Protein AF-A0ABD5IW39-F1 (afdb_monomer)

Organism: NCBI:txid311460

Radius of gyration: 26.58 Å; Cα contacts (8 Å, |Δi|>4): 171; chains: 1; bounding box: 59×24×77 Å

Structure (mmCIF, N/CA/C/O backbone):
data_AF-A0ABD5IW39-F1
#
_entry.id   AF-A0ABD5IW39-F1
#
loop_
_atom_site.group_PDB
_atom_site.id
_atom_site.type_symbol
_atom_site.label_atom_id
_atom_site.label_alt_id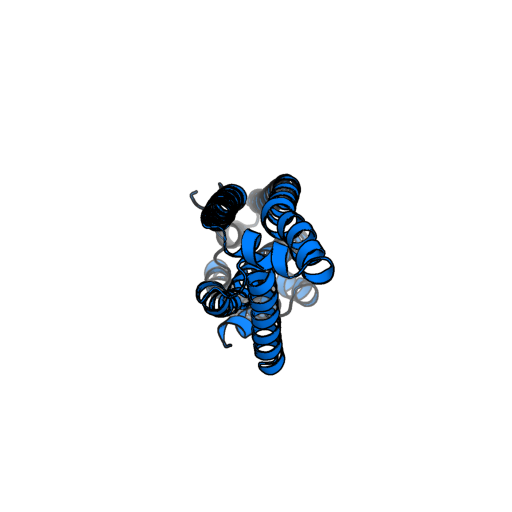
_atom_site.label_comp_id
_atom_site.label_asym_id
_atom_site.label_entity_id
_atom_site.label_seq_id
_atom_site.pdbx_PDB_ins_code
_atom_site.Cartn_x
_atom_site.Cartn_y
_atom_site.Cartn_z
_atom_site.occupancy
_atom_site.B_iso_or_equiv
_atom_site.auth_seq_id
_atom_site.auth_comp_id
_atom_site.auth_asym_id
_atom_site.auth_atom_id
_atom_site.pdbx_PDB_model_num
ATOM 1 N N . MET A 1 1 ? -10.264 -8.281 -14.761 1.00 43.56 1 MET A N 1
ATOM 2 C CA . MET A 1 1 ? -11.001 -7.010 -14.540 1.00 43.56 1 MET A CA 1
ATOM 3 C C . MET A 1 1 ? -11.738 -6.992 -13.204 1.00 43.56 1 MET A C 1
ATOM 5 O O . MET A 1 1 ? -11.796 -5.932 -12.593 1.00 43.56 1 MET A O 1
ATOM 9 N N . GLU A 1 2 ? -12.239 -8.133 -12.719 1.00 45.75 2 GLU A N 1
ATOM 10 C CA . GLU A 1 2 ? -12.846 -8.253 -11.380 1.00 45.75 2 GLU A CA 1
ATOM 11 C C . GLU A 1 2 ? -11.867 -7.910 -10.246 1.00 45.75 2 GLU A C 1
ATOM 13 O O . GLU A 1 2 ? -12.219 -7.161 -9.340 1.00 45.75 2 GLU A O 1
ATOM 18 N N . GLU A 1 3 ? -10.599 -8.323 -10.351 1.00 46.97 3 GLU A N 1
ATOM 19 C CA . GLU A 1 3 ? -9.579 -7.972 -9.350 1.00 46.97 3 GLU A CA 1
ATOM 20 C C . GLU A 1 3 ? -9.276 -6.469 -9.277 1.00 46.97 3 GLU A C 1
ATOM 22 O O . GLU A 1 3 ? -9.066 -5.951 -8.190 1.00 46.97 3 GLU A O 1
ATOM 27 N N . ALA A 1 4 ? -9.286 -5.739 -10.398 1.00 43.97 4 ALA A N 1
ATOM 28 C CA . ALA A 1 4 ? -9.003 -4.297 -10.409 1.00 43.97 4 ALA A CA 1
ATOM 29 C C . ALA A 1 4 ? -10.136 -3.477 -9.770 1.00 43.97 4 ALA A C 1
ATOM 31 O O . ALA A 1 4 ? -9.884 -2.468 -9.116 1.00 43.97 4 ALA A O 1
ATOM 32 N N . ARG A 1 5 ? -11.381 -3.951 -9.913 1.00 52.44 5 ARG A N 1
ATOM 33 C CA . ARG A 1 5 ? -12.569 -3.324 -9.322 1.00 52.44 5 ARG A CA 1
ATOM 34 C C . ARG A 1 5 ? -12.598 -3.483 -7.794 1.00 52.44 5 ARG A C 1
ATOM 36 O O . ARG A 1 5 ? -13.100 -2.598 -7.116 1.00 52.44 5 ARG A O 1
ATOM 43 N N . LYS A 1 6 ? -11.989 -4.557 -7.271 1.00 52.06 6 LYS A N 1
ATOM 44 C CA . LYS A 1 6 ? -11.813 -4.829 -5.832 1.00 52.06 6 LYS A CA 1
ATOM 45 C C . LYS A 1 6 ? -10.836 -3.866 -5.132 1.00 52.06 6 LYS A C 1
ATOM 47 O O . LYS A 1 6 ? -10.854 -3.784 -3.914 1.00 52.06 6 LYS A O 1
ATOM 52 N N . TYR A 1 7 ? -10.004 -3.143 -5.886 1.00 50.22 7 TYR A N 1
ATOM 53 C CA . TYR A 1 7 ? -9.041 -2.158 -5.365 1.00 50.22 7 TYR A CA 1
ATOM 54 C C . TYR A 1 7 ? -9.353 -0.730 -5.845 1.00 50.22 7 TYR A C 1
ATOM 56 O O . TYR A 1 7 ? -8.433 0.049 -6.068 1.00 50.22 7 TYR A O 1
ATOM 64 N N . GLU A 1 8 ? -10.631 -0.424 -6.105 1.00 53.81 8 GLU A N 1
ATOM 65 C CA . GLU A 1 8 ? -11.125 0.888 -6.572 1.00 53.81 8 GLU A CA 1
ATOM 66 C C . GLU A 1 8 ? -10.496 1.409 -7.882 1.00 53.81 8 GLU A C 1
ATOM 68 O O . GLU A 1 8 ? -10.724 2.548 -8.299 1.00 53.81 8 GLU A O 1
ATOM 73 N N . TYR A 1 9 ? -9.757 0.571 -8.612 1.00 46.28 9 TYR A N 1
ATOM 74 C CA . TYR A 1 9 ? -9.094 0.982 -9.840 1.00 46.28 9 TYR A CA 1
ATOM 75 C C . TYR A 1 9 ? -10.046 0.854 -11.029 1.00 46.28 9 TYR A C 1
ATOM 77 O O . TYR A 1 9 ? -10.115 -0.171 -11.714 1.00 46.28 9 TYR A O 1
ATOM 85 N N . ARG A 1 10 ? -10.799 1.927 -11.289 1.00 52.16 10 ARG A N 1
ATOM 86 C CA . ARG A 1 10 ? -11.651 2.062 -12.480 1.00 52.16 10 ARG A CA 1
ATOM 87 C C . ARG A 1 10 ? -10.802 2.307 -13.730 1.00 52.16 10 ARG A C 1
ATOM 89 O O . ARG A 1 10 ? -10.779 3.401 -14.282 1.00 52.16 10 ARG A O 1
ATOM 96 N N . LEU A 1 11 ? -10.099 1.279 -14.197 1.00 53.22 11 LEU A N 1
ATOM 97 C CA . LEU A 1 11 ? -9.563 1.267 -15.556 1.00 53.22 11 LEU A CA 1
ATOM 98 C C . LEU A 1 11 ? -10.658 0.824 -16.523 1.00 53.22 11 LEU A C 1
ATOM 100 O O . LEU A 1 11 ? -11.081 -0.332 -16.515 1.00 53.22 11 LEU A O 1
ATOM 104 N N . THR A 1 12 ? -11.097 1.734 -17.388 1.00 58.59 12 THR A N 1
ATOM 105 C CA . THR A 1 12 ? -11.909 1.388 -18.557 1.00 58.59 12 THR A CA 1
ATOM 106 C C . THR A 1 12 ? -11.126 0.391 -19.415 1.00 58.59 12 THR A C 1
ATOM 108 O O . THR A 1 12 ? -9.943 0.610 -19.676 1.00 58.59 12 THR A O 1
ATOM 111 N N . GLY A 1 13 ? -11.754 -0.697 -19.877 1.00 58.00 13 GLY A N 1
ATOM 112 C CA . GLY A 1 13 ? -11.065 -1.750 -20.643 1.00 58.00 13 GLY A CA 1
ATOM 113 C C . GLY A 1 13 ? -10.288 -1.215 -21.854 1.00 58.00 13 GLY A C 1
ATOM 114 O O . GLY A 1 13 ? -9.183 -1.668 -22.134 1.00 58.00 13 GLY A O 1
ATOM 115 N N . ILE A 1 14 ? -10.811 -0.169 -22.493 1.00 61.09 14 ILE A N 1
ATOM 116 C CA . ILE A 1 14 ? -10.173 0.531 -23.616 1.00 61.09 14 ILE A CA 1
ATOM 117 C C . ILE A 1 14 ? -8.868 1.226 -23.192 1.00 61.09 14 ILE A C 1
ATOM 119 O O . ILE A 1 14 ? -7.886 1.167 -23.922 1.00 61.09 14 ILE A O 1
ATOM 123 N N . ALA A 1 15 ? -8.820 1.827 -21.999 1.00 63.62 15 ALA A N 1
ATOM 124 C CA . ALA A 1 15 ? -7.613 2.467 -21.472 1.00 63.62 15 ALA A CA 1
ATOM 125 C C . ALA A 1 15 ? -6.523 1.443 -21.106 1.00 63.62 15 ALA A C 1
ATOM 127 O O . ALA A 1 15 ? -5.336 1.720 -21.238 1.00 63.62 15 ALA A O 1
ATOM 128 N N . TYR A 1 16 ? -6.914 0.242 -20.673 1.00 64.81 16 TYR A N 1
ATOM 129 C CA . TYR A 1 16 ? -5.979 -0.851 -20.397 1.00 64.81 16 TYR A CA 1
ATOM 130 C C . TYR A 1 16 ? -5.343 -1.403 -21.685 1.00 64.81 16 TYR A C 1
ATOM 132 O O . TYR A 1 16 ? -4.125 -1.592 -21.756 1.00 64.81 16 TYR A O 1
ATOM 140 N N . TRP A 1 17 ? -6.157 -1.621 -22.722 1.00 61.59 17 TRP A N 1
ATOM 141 C CA . TRP A 1 17 ? -5.691 -2.107 -24.024 1.00 61.59 17 TRP A CA 1
ATOM 142 C C . TRP A 1 17 ? -4.884 -1.058 -24.798 1.00 61.59 17 TRP A C 1
ATOM 144 O O . TRP A 1 17 ? -3.851 -1.382 -25.376 1.00 61.59 17 TRP A O 1
ATOM 154 N N . SER A 1 18 ? -5.277 0.218 -24.755 1.00 67.19 18 SER A N 1
ATOM 155 C CA . SER A 1 18 ? -4.491 1.279 -25.392 1.00 67.19 18 SER A CA 1
ATOM 156 C C . SER A 1 18 ? -3.119 1.441 -24.734 1.00 67.19 18 SER A C 1
ATOM 158 O O . SER A 1 18 ? -2.118 1.555 -25.435 1.00 67.19 18 SER A O 1
ATOM 160 N N . MET A 1 19 ? -3.040 1.369 -23.400 1.00 65.75 19 MET A N 1
ATOM 161 C CA . MET A 1 19 ? -1.768 1.450 -22.675 1.00 65.75 19 MET A CA 1
ATOM 162 C C . MET A 1 19 ? -0.850 0.257 -22.946 1.00 65.75 19 MET A C 1
ATOM 164 O O . MET A 1 19 ? 0.353 0.448 -23.113 1.00 65.75 19 MET A O 1
ATOM 168 N N . THR A 1 20 ? -1.391 -0.962 -23.006 1.00 69.62 20 THR A N 1
ATOM 169 C CA . THR A 1 20 ? -0.595 -2.162 -23.318 1.00 69.62 20 THR A CA 1
ATOM 170 C C . THR A 1 20 ? -0.020 -2.093 -24.724 1.00 69.62 20 THR A C 1
ATOM 172 O O . THR A 1 20 ? 1.190 -2.251 -24.880 1.00 69.62 20 THR A O 1
ATOM 175 N N . VAL A 1 21 ? -0.838 -1.747 -25.719 1.00 70.19 21 VAL A N 1
ATOM 176 C CA . VAL A 1 21 ? -0.392 -1.599 -27.111 1.00 70.19 21 VAL A CA 1
ATOM 177 C C . VAL A 1 21 ? 0.643 -0.477 -27.252 1.00 70.19 21 VAL A C 1
ATOM 179 O O . VAL A 1 21 ? 1.699 -0.705 -27.833 1.00 70.19 21 VAL A O 1
ATOM 182 N N . LEU A 1 22 ? 0.413 0.701 -26.658 1.00 73.81 22 LEU A N 1
ATOM 183 C CA . LEU A 1 22 ? 1.381 1.809 -26.674 1.00 73.81 22 LEU A CA 1
ATOM 184 C C . LEU A 1 22 ? 2.713 1.429 -26.015 1.00 73.81 22 LEU A C 1
ATOM 186 O O . LEU A 1 22 ? 3.775 1.719 -2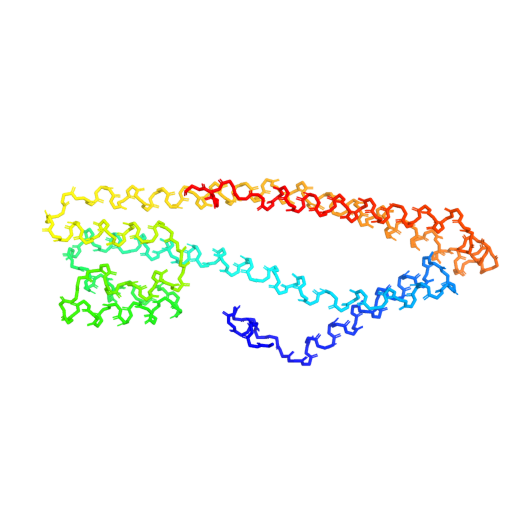6.565 1.00 73.81 22 LEU A O 1
ATOM 190 N N . SER A 1 23 ? 2.672 0.752 -24.863 1.00 67.19 23 SER A N 1
ATOM 191 C CA . SER A 1 23 ? 3.887 0.311 -24.170 1.00 67.19 23 SER A CA 1
ATOM 192 C C . SER A 1 23 ? 4.649 -0.769 -24.946 1.00 67.19 23 SER A C 1
ATOM 194 O O . SER A 1 23 ? 5.872 -0.689 -25.044 1.00 67.19 23 SER A O 1
ATOM 196 N N . GLY A 1 24 ? 3.947 -1.723 -25.569 1.00 68.12 24 GLY A N 1
ATOM 197 C CA . GLY A 1 24 ? 4.548 -2.740 -26.433 1.00 68.12 24 GLY A CA 1
ATOM 198 C C . GLY A 1 24 ? 5.193 -2.133 -27.678 1.00 68.12 24 GLY A C 1
ATOM 199 O O . GLY A 1 24 ? 6.340 -2.451 -27.991 1.00 68.12 24 GLY A O 1
ATOM 200 N N . CYS A 1 25 ? 4.510 -1.191 -28.338 1.00 72.19 25 CYS A N 1
ATOM 201 C CA . CYS A 1 25 ? 5.048 -0.457 -29.484 1.00 72.19 25 CYS A CA 1
ATOM 202 C C . CYS A 1 25 ? 6.306 0.340 -29.116 1.00 72.19 25 CYS A C 1
ATOM 204 O O . CYS A 1 25 ? 7.289 0.306 -29.851 1.00 72.19 25 CYS A O 1
ATOM 206 N N . PHE A 1 26 ? 6.314 1.010 -27.962 1.00 71.69 26 PHE A N 1
ATOM 207 C CA . PHE A 1 26 ? 7.467 1.789 -27.508 1.00 71.69 26 PHE A CA 1
ATOM 208 C C . PHE A 1 26 ? 8.678 0.903 -27.173 1.00 71.69 26 PHE A C 1
ATOM 210 O O . PHE A 1 26 ? 9.800 1.197 -27.585 1.00 71.69 26 PHE A O 1
ATOM 217 N N . ILE A 1 27 ? 8.454 -0.223 -26.486 1.00 71.12 27 ILE A N 1
ATOM 218 C CA . ILE A 1 27 ? 9.508 -1.198 -26.159 1.00 71.12 27 ILE A CA 1
ATOM 219 C C . ILE A 1 27 ? 10.075 -1.837 -27.430 1.00 71.12 27 ILE A C 1
ATOM 221 O O . ILE A 1 27 ? 11.292 -1.981 -27.558 1.00 71.12 27 ILE A O 1
ATOM 225 N N . SER A 1 28 ? 9.216 -2.188 -28.388 1.00 67.75 28 SER A N 1
ATOM 226 C CA . SER A 1 28 ? 9.643 -2.764 -29.664 1.00 67.75 28 SER A CA 1
ATOM 227 C C . SER A 1 28 ? 10.421 -1.756 -30.516 1.00 67.75 28 SER A C 1
ATOM 229 O O . SER A 1 28 ? 11.456 -2.110 -31.075 1.00 67.75 28 SER A O 1
ATOM 231 N N . PHE A 1 29 ? 10.008 -0.485 -30.530 1.00 70.94 29 PHE A N 1
ATOM 232 C CA . PHE A 1 29 ? 10.723 0.591 -31.221 1.00 70.94 29 PHE A CA 1
ATOM 233 C C . PHE A 1 29 ? 12.130 0.824 -30.647 1.00 70.94 29 PHE A C 1
ATOM 235 O O . PHE A 1 29 ? 13.107 0.886 -31.392 1.00 70.94 29 PHE A O 1
ATOM 242 N N . ILE A 1 30 ? 12.259 0.875 -29.318 1.00 69.56 30 ILE A N 1
ATOM 243 C CA . ILE A 1 30 ? 13.560 0.997 -28.642 1.00 69.56 30 ILE A CA 1
ATOM 244 C C . ILE A 1 30 ? 14.442 -0.228 -28.918 1.00 69.56 30 ILE A C 1
ATOM 246 O O . ILE A 1 30 ? 15.633 -0.091 -29.196 1.00 69.56 30 ILE A O 1
ATOM 250 N N . SER A 1 31 ? 13.856 -1.426 -28.887 1.00 66.25 31 SER A N 1
ATOM 251 C CA . SER A 1 31 ? 14.580 -2.676 -29.143 1.00 66.25 31 SER A CA 1
ATOM 252 C C . SER A 1 31 ? 15.084 -2.767 -30.584 1.00 66.25 31 SER A C 1
ATOM 254 O O . SER A 1 31 ? 16.195 -3.239 -30.805 1.00 66.25 31 SER A O 1
ATOM 256 N N . TYR A 1 32 ? 14.310 -2.268 -31.552 1.00 69.88 32 TYR A N 1
ATOM 257 C CA . TYR A 1 32 ? 14.713 -2.185 -32.957 1.00 69.88 32 TYR A CA 1
ATOM 258 C C . TYR A 1 32 ? 15.934 -1.273 -33.150 1.00 69.88 32 TYR A C 1
ATOM 260 O O . TYR A 1 32 ? 16.873 -1.637 -33.851 1.00 69.88 32 TYR A O 1
ATOM 268 N N . ILE A 1 33 ? 15.971 -0.126 -32.464 1.00 67.75 33 ILE A N 1
ATOM 269 C CA . ILE A 1 33 ? 17.114 0.799 -32.519 1.00 67.75 33 ILE A CA 1
ATOM 270 C C . ILE A 1 33 ? 18.367 0.189 -31.866 1.00 67.75 33 ILE A C 1
ATOM 272 O O . ILE A 1 33 ? 19.476 0.407 -32.355 1.00 67.75 33 ILE A O 1
ATOM 276 N N . LEU A 1 34 ? 18.207 -0.579 -30.785 1.00 66.19 34 LEU A N 1
ATOM 277 C CA . LEU A 1 34 ? 19.321 -1.155 -30.018 1.00 66.19 34 LEU A CA 1
ATOM 278 C C . LEU A 1 34 ? 19.920 -2.424 -30.640 1.00 66.19 34 LEU A C 1
ATOM 280 O O . LEU A 1 34 ? 21.134 -2.604 -30.595 1.00 66.19 34 LEU A O 1
ATOM 284 N N . LEU A 1 35 ? 19.087 -3.315 -31.182 1.00 62.94 35 LEU A N 1
ATOM 285 C CA . LEU A 1 35 ? 19.498 -4.638 -31.674 1.00 62.94 35 LEU A CA 1
ATOM 286 C C . LEU A 1 35 ? 19.533 -4.731 -33.207 1.00 62.94 35 LEU A C 1
ATOM 288 O O . LEU A 1 35 ? 19.881 -5.786 -33.741 1.00 62.94 35 LEU A O 1
ATOM 292 N N . GLY A 1 36 ? 19.167 -3.659 -33.917 1.00 65.19 36 GLY A N 1
ATOM 293 C CA . GLY A 1 36 ? 19.072 -3.644 -35.374 1.00 65.19 36 GLY A CA 1
ATOM 294 C C . GLY A 1 36 ? 17.980 -4.584 -35.898 1.00 65.19 36 GLY A C 1
ATOM 295 O O . GLY A 1 36 ? 16.969 -4.838 -35.238 1.00 65.19 36 GLY A O 1
ATOM 296 N N . ARG A 1 37 ? 18.190 -5.155 -37.092 1.00 65.06 37 ARG A N 1
ATOM 297 C CA . ARG A 1 37 ? 17.228 -6.037 -37.787 1.00 65.06 37 ARG A CA 1
ATOM 298 C C . ARG A 1 37 ? 17.235 -7.482 -37.255 1.00 65.06 37 ARG A C 1
ATOM 300 O O . ARG A 1 37 ? 17.097 -8.434 -38.019 1.00 65.06 37 ARG A O 1
ATOM 307 N N . ASN A 1 38 ? 17.412 -7.659 -35.948 1.00 64.19 38 ASN A N 1
ATOM 308 C CA . ASN A 1 38 ? 17.399 -8.974 -35.317 1.00 64.19 38 ASN A CA 1
ATOM 309 C C . ASN A 1 38 ? 15.973 -9.441 -34.985 1.00 64.19 38 ASN A C 1
ATOM 311 O O . ASN A 1 38 ? 15.189 -8.667 -34.433 1.00 64.19 38 ASN A O 1
ATOM 315 N N . PRO A 1 39 ? 15.644 -10.732 -35.193 1.00 66.31 39 PRO A N 1
ATOM 316 C CA . PRO A 1 39 ? 14.328 -11.285 -34.857 1.00 66.31 39 PRO A CA 1
ATOM 317 C C . PRO A 1 39 ? 13.995 -11.180 -33.355 1.00 66.31 39 PRO A C 1
ATOM 319 O O . PRO A 1 39 ? 12.830 -11.082 -32.974 1.00 66.31 39 PRO A O 1
ATOM 322 N N . ILE A 1 40 ? 15.021 -11.112 -32.500 1.00 63.91 40 ILE A N 1
ATOM 323 C CA . ILE A 1 40 ? 14.907 -10.953 -31.041 1.00 63.91 40 ILE A CA 1
ATOM 324 C C . ILE A 1 40 ? 14.269 -9.600 -30.662 1.00 63.91 40 ILE A C 1
ATOM 326 O O . ILE A 1 40 ? 13.547 -9.521 -29.668 1.00 63.91 40 ILE A O 1
ATOM 330 N N . ALA A 1 41 ? 14.451 -8.551 -31.475 1.00 62.50 41 ALA A N 1
ATOM 331 C CA . ALA A 1 41 ? 13.848 -7.236 -31.236 1.00 62.50 41 ALA A CA 1
ATOM 332 C C . ALA A 1 41 ? 12.310 -7.263 -31.328 1.00 62.50 41 ALA A C 1
ATOM 334 O O . ALA A 1 41 ? 11.629 -6.530 -30.609 1.00 62.50 41 ALA A O 1
ATOM 335 N N . TYR A 1 42 ? 11.753 -8.145 -32.166 1.00 62.78 42 TYR A N 1
ATOM 336 C CA . TYR A 1 42 ? 10.306 -8.341 -32.281 1.00 62.78 42 TYR A CA 1
ATOM 337 C C . TYR A 1 42 ? 9.754 -9.210 -31.146 1.00 62.78 42 TYR A C 1
ATOM 339 O O . TYR A 1 42 ? 8.645 -8.971 -30.678 1.00 62.78 42 TYR A O 1
ATOM 347 N N . ALA A 1 43 ? 10.538 -10.164 -30.630 1.00 64.56 43 ALA A N 1
ATOM 348 C CA . ALA A 1 43 ? 10.148 -10.972 -29.470 1.00 64.56 43 ALA A CA 1
ATOM 349 C C . ALA A 1 43 ? 9.981 -10.124 -28.189 1.00 64.56 43 ALA A C 1
ATOM 351 O O . ALA A 1 43 ? 9.114 -10.407 -27.362 1.00 64.56 43 ALA A O 1
ATOM 352 N N . LEU A 1 44 ? 10.742 -9.030 -28.058 1.00 65.88 44 LEU A N 1
ATOM 353 C CA . LEU A 1 44 ? 10.639 -8.063 -26.956 1.00 65.88 44 LEU A CA 1
ATOM 354 C C . LEU A 1 44 ? 9.307 -7.287 -26.924 1.00 65.88 44 LEU A C 1
ATOM 356 O O . LEU A 1 44 ? 8.945 -6.756 -25.876 1.00 65.88 44 LEU A O 1
ATOM 360 N N . PHE A 1 45 ? 8.525 -7.278 -28.011 1.00 58.09 45 PHE A N 1
ATOM 361 C CA . PHE A 1 45 ? 7.165 -6.721 -28.017 1.00 58.09 45 PHE A CA 1
ATOM 362 C C . PHE A 1 45 ? 6.248 -7.430 -27.006 1.00 58.09 45 PHE A C 1
ATOM 364 O O . PHE A 1 45 ? 5.466 -6.784 -26.306 1.00 58.09 45 PHE A O 1
ATOM 371 N N . PHE A 1 46 ? 6.393 -8.752 -26.856 1.00 60.56 46 PHE A N 1
ATOM 372 C CA . PHE A 1 46 ? 5.585 -9.536 -25.919 1.00 60.56 46 PHE A CA 1
ATOM 373 C C . PHE A 1 46 ? 5.883 -9.206 -24.452 1.00 60.56 46 PHE A C 1
ATOM 375 O O . PHE A 1 46 ? 5.002 -9.348 -23.606 1.00 60.56 46 PHE A O 1
ATOM 382 N N . LEU A 1 47 ? 7.068 -8.673 -24.137 1.00 61.44 47 LEU A N 1
ATOM 383 C CA . LEU A 1 47 ? 7.381 -8.198 -22.785 1.00 61.44 47 LEU A CA 1
ATOM 384 C C . LEU A 1 47 ? 6.569 -6.947 -22.396 1.00 61.44 47 LEU A C 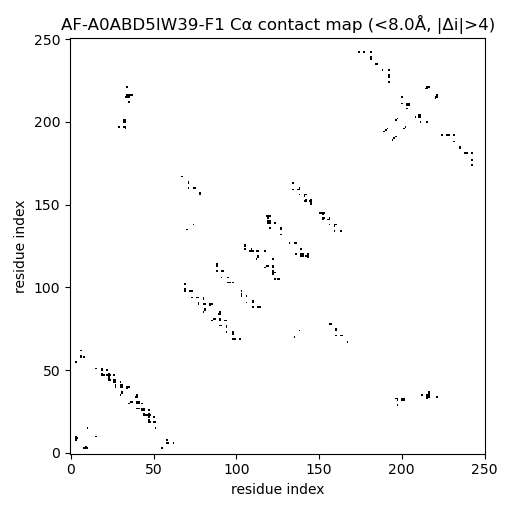1
ATOM 386 O O . LEU A 1 47 ? 6.331 -6.722 -21.208 1.00 61.44 47 LEU A O 1
ATOM 390 N N . GLY A 1 48 ? 6.045 -6.189 -23.367 1.00 57.56 48 GLY A N 1
ATOM 391 C CA . GLY A 1 48 ? 5.127 -5.069 -23.123 1.00 57.56 48 GLY A CA 1
ATOM 392 C C . GLY A 1 48 ? 3.800 -5.480 -22.472 1.00 57.56 48 GLY A C 1
ATOM 393 O O . GLY A 1 48 ? 3.208 -4.698 -21.727 1.00 57.56 48 GLY A O 1
ATOM 394 N N . PHE A 1 49 ? 3.374 -6.737 -22.635 1.00 59.94 49 PHE A N 1
ATOM 395 C CA . PHE A 1 49 ? 2.182 -7.266 -21.962 1.00 59.94 49 PHE A CA 1
ATOM 396 C C . PHE A 1 49 ? 2.350 -7.419 -20.440 1.00 59.94 49 PHE A C 1
ATOM 398 O O . PHE A 1 49 ? 1.352 -7.528 -19.729 1.00 59.94 49 PHE A O 1
ATOM 405 N N . GLY A 1 50 ? 3.579 -7.377 -19.908 1.00 57.66 50 GLY A N 1
ATOM 406 C CA . GLY A 1 50 ? 3.844 -7.456 -18.464 1.00 57.66 50 GLY A CA 1
ATOM 407 C C . GLY A 1 50 ? 3.612 -6.145 -17.695 1.00 57.66 50 GLY A C 1
ATOM 408 O O . GLY A 1 50 ? 3.325 -6.163 -16.496 1.00 57.66 50 GLY A O 1
ATOM 409 N N . VAL A 1 51 ? 3.681 -4.997 -18.374 1.00 62.00 51 VAL A N 1
ATOM 410 C CA . VAL A 1 51 ? 3.509 -3.649 -17.794 1.00 62.00 51 VAL A CA 1
ATOM 411 C C . VAL A 1 51 ? 2.197 -3.467 -17.003 1.00 62.00 51 VAL A C 1
ATOM 413 O O . VAL A 1 51 ? 2.246 -2.948 -15.881 1.00 62.00 51 VAL A O 1
ATOM 416 N N . PRO A 1 52 ? 1.017 -3.889 -17.499 1.00 59.84 52 PRO A N 1
ATOM 417 C CA . PRO A 1 52 ? -0.226 -3.758 -16.740 1.00 59.84 52 PRO A CA 1
ATOM 418 C C . PRO A 1 52 ? -0.256 -4.587 -15.450 1.00 59.84 52 PRO A C 1
ATOM 420 O O . PRO A 1 52 ? -0.808 -4.127 -14.449 1.00 59.84 52 PRO A O 1
ATOM 423 N N . PHE A 1 53 ? 0.342 -5.783 -15.449 1.00 61.50 53 PHE A N 1
ATOM 424 C CA . PHE A 1 53 ? 0.403 -6.639 -14.262 1.00 61.50 53 PHE A CA 1
ATOM 425 C C . PHE A 1 53 ? 1.257 -5.999 -13.166 1.00 61.50 53 PHE A C 1
ATOM 427 O O . PHE A 1 53 ? 0.854 -5.965 -12.002 1.00 61.50 53 PHE A O 1
ATOM 434 N N . LEU A 1 54 ? 2.388 -5.395 -13.545 1.00 62.62 54 LEU A N 1
ATOM 435 C CA . LEU A 1 54 ? 3.247 -4.666 -12.613 1.00 62.62 54 LEU A CA 1
ATOM 436 C C . LEU A 1 54 ? 2.510 -3.473 -11.981 1.00 62.62 54 LEU A C 1
ATOM 438 O O . LEU A 1 54 ? 2.603 -3.230 -10.778 1.00 62.62 54 LEU A O 1
ATOM 442 N N . ARG A 1 55 ? 1.728 -2.737 -12.778 1.00 62.12 55 ARG A N 1
ATOM 443 C CA . ARG A 1 55 ? 0.964 -1.581 -12.290 1.00 62.12 55 ARG A CA 1
ATOM 444 C C . ARG A 1 55 ? -0.165 -1.991 -11.346 1.00 62.12 55 ARG A C 1
ATOM 446 O O . ARG A 1 55 ? -0.374 -1.317 -10.339 1.00 62.12 55 ARG A O 1
ATOM 453 N N . LEU A 1 56 ? -0.849 -3.100 -11.634 1.00 64.12 56 LEU A N 1
ATOM 454 C CA . LEU A 1 56 ? -1.860 -3.672 -10.743 1.00 64.12 56 LEU A CA 1
ATOM 455 C C . LEU A 1 56 ? -1.241 -4.070 -9.395 1.00 64.12 56 LEU A C 1
ATOM 457 O O . LEU A 1 56 ? -1.799 -3.753 -8.346 1.00 64.12 56 LEU A O 1
ATOM 461 N N . TYR A 1 57 ? -0.052 -4.677 -9.415 1.00 65.75 57 TYR A N 1
ATOM 462 C CA . TYR A 1 57 ? 0.697 -5.014 -8.204 1.00 65.75 57 TYR A CA 1
ATOM 463 C C . TYR A 1 57 ? 1.053 -3.769 -7.371 1.00 65.75 57 TYR A C 1
ATOM 465 O O . TYR A 1 57 ? 0.830 -3.738 -6.158 1.00 65.75 57 TYR A O 1
ATOM 473 N N . VAL A 1 58 ? 1.532 -2.699 -8.017 1.00 65.75 58 VAL A N 1
ATOM 474 C CA . VAL A 1 58 ? 1.814 -1.415 -7.346 1.00 65.75 58 VAL A CA 1
ATOM 475 C C . VAL A 1 58 ? 0.543 -0.797 -6.756 1.00 65.75 58 VAL A C 1
ATOM 477 O O . VAL A 1 58 ? 0.583 -0.249 -5.655 1.00 65.75 58 VAL A O 1
ATOM 480 N N . HIS A 1 59 ? -0.586 -0.885 -7.460 1.00 66.12 59 HIS A N 1
ATOM 481 C CA . HIS A 1 59 ? -1.850 -0.323 -6.989 1.00 66.12 59 HIS A CA 1
ATOM 482 C C . HIS A 1 59 ? -2.403 -1.083 -5.780 1.00 66.12 59 HIS A C 1
ATOM 484 O O . HIS A 1 59 ? -2.737 -0.460 -4.776 1.00 66.12 59 HIS A O 1
ATOM 490 N N . LYS A 1 60 ? -2.381 -2.422 -5.819 1.00 66.75 60 LYS A N 1
ATOM 491 C CA . LYS A 1 60 ? -2.725 -3.280 -4.674 1.00 66.75 60 LYS A CA 1
ATOM 492 C C . LYS A 1 60 ? -1.908 -2.916 -3.431 1.00 66.75 60 LYS A C 1
ATOM 494 O O . LYS A 1 60 ? -2.439 -2.867 -2.325 1.00 66.75 60 LYS A O 1
ATOM 499 N N . ARG A 1 61 ? -0.618 -2.616 -3.612 1.00 66.12 61 ARG A N 1
ATOM 500 C CA . ARG A 1 61 ? 0.260 -2.190 -2.517 1.00 66.12 61 ARG A CA 1
ATOM 501 C C . ARG A 1 61 ? -0.133 -0.828 -1.944 1.00 66.12 61 ARG A C 1
ATOM 503 O O . ARG A 1 61 ? -0.227 -0.705 -0.729 1.00 66.12 61 ARG A O 1
ATOM 510 N N . LYS A 1 62 ? -0.385 0.170 -2.797 1.00 69.50 62 LYS A N 1
ATOM 511 C CA . LYS A 1 62 ? -0.850 1.494 -2.348 1.00 69.50 62 LYS A CA 1
ATOM 512 C C . LYS A 1 62 ? -2.181 1.407 -1.608 1.00 69.50 62 LYS A C 1
ATOM 514 O O . LYS A 1 62 ? -2.343 2.061 -0.590 1.00 69.50 62 LYS A O 1
ATOM 519 N N . TYR A 1 63 ? -3.097 0.571 -2.091 1.00 72.00 63 TYR A N 1
ATOM 520 C CA . TYR A 1 63 ? -4.384 0.359 -1.439 1.00 72.00 63 TYR A CA 1
ATOM 521 C C . TYR A 1 63 ? -4.221 -0.213 -0.025 1.00 72.00 63 TYR A C 1
ATOM 523 O O . TYR A 1 63 ? -4.874 0.256 0.898 1.00 72.00 63 TYR A O 1
ATOM 531 N N . ARG A 1 64 ? -3.291 -1.158 0.187 1.00 74.62 64 ARG A N 1
ATOM 532 C CA . ARG A 1 64 ? -2.997 -1.669 1.536 1.00 74.62 64 ARG A CA 1
ATOM 533 C C . ARG A 1 64 ? -2.495 -0.573 2.481 1.00 74.62 64 ARG A C 1
ATOM 535 O O . ARG A 1 64 ? -2.903 -0.557 3.635 1.00 74.62 64 ARG A O 1
ATOM 542 N N . ASP A 1 65 ? -1.639 0.324 2.000 1.00 74.94 65 ASP A N 1
ATOM 543 C CA . ASP A 1 65 ? -1.133 1.441 2.808 1.00 74.94 65 ASP A CA 1
ATOM 544 C C . ASP A 1 65 ? -2.267 2.406 3.194 1.00 74.94 65 ASP A C 1
ATOM 546 O O . ASP A 1 65 ? -2.389 2.775 4.357 1.00 74.94 65 ASP A O 1
ATOM 550 N N . ILE A 1 66 ? -3.158 2.717 2.246 1.00 79.12 66 ILE A N 1
ATOM 551 C CA . ILE A 1 66 ? -4.365 3.515 2.506 1.00 79.12 66 ILE A CA 1
ATOM 552 C C . ILE A 1 66 ? -5.259 2.817 3.540 1.00 79.12 66 ILE A C 1
ATOM 554 O O . ILE A 1 66 ? -5.728 3.454 4.473 1.00 79.12 66 ILE A O 1
ATOM 558 N N . LEU A 1 67 ? -5.470 1.503 3.430 1.00 80.44 67 LEU A N 1
ATOM 559 C CA . LEU A 1 67 ? -6.265 0.753 4.407 1.00 80.44 67 LEU A CA 1
ATOM 560 C C . LEU A 1 67 ? -5.687 0.813 5.826 1.00 80.44 67 LEU A C 1
ATOM 562 O O . LEU A 1 67 ? -6.450 0.960 6.777 1.00 80.44 67 LEU A O 1
ATOM 566 N N . VAL A 1 68 ? -4.362 0.718 5.975 1.00 82.06 68 VAL A N 1
ATOM 567 C CA . VAL A 1 68 ? -3.694 0.868 7.280 1.00 82.06 68 VAL A CA 1
ATOM 568 C C . VAL A 1 68 ? -3.976 2.251 7.867 1.00 82.06 68 VAL A C 1
ATOM 570 O O . VAL A 1 68 ? -4.300 2.355 9.048 1.00 82.06 68 VAL A O 1
ATOM 573 N N . ASP A 1 69 ? -3.919 3.302 7.047 1.00 82.94 69 ASP A N 1
ATOM 574 C CA . ASP A 1 69 ? -4.231 4.666 7.480 1.00 82.94 69 ASP A CA 1
ATOM 575 C C . ASP A 1 69 ? -5.684 4.805 7.934 1.00 82.94 69 ASP A C 1
ATOM 577 O O . ASP A 1 69 ? -5.946 5.348 9.007 1.00 82.94 69 ASP A O 1
ATOM 581 N N . ARG A 1 70 ? -6.618 4.261 7.152 1.00 84.75 70 ARG A N 1
ATOM 582 C CA . ARG A 1 70 ? -8.052 4.285 7.458 1.00 84.75 70 ARG A CA 1
ATOM 583 C C . ARG A 1 70 ? -8.375 3.566 8.771 1.00 84.75 70 ARG A C 1
ATOM 585 O O . ARG A 1 70 ? -9.161 4.065 9.572 1.00 84.75 70 ARG A O 1
ATOM 592 N N . ILE A 1 71 ? -7.740 2.420 9.017 1.00 86.50 71 ILE A N 1
ATOM 593 C CA . ILE A 1 71 ? -7.917 1.647 10.254 1.00 86.50 71 ILE A CA 1
ATOM 594 C C . ILE A 1 71 ? -7.278 2.353 11.454 1.00 86.50 71 ILE A C 1
ATOM 596 O O . ILE A 1 71 ? -7.876 2.360 12.527 1.00 86.50 71 ILE A O 1
ATOM 600 N N . ALA A 1 72 ? -6.117 2.998 11.280 1.00 85.44 72 ALA A N 1
ATOM 601 C CA . ALA A 1 72 ? -5.503 3.806 12.337 1.00 85.44 72 ALA A CA 1
ATOM 602 C C . ALA A 1 72 ? -6.436 4.944 12.778 1.00 85.44 72 ALA A C 1
ATOM 604 O O . ALA A 1 72 ? -6.642 5.149 13.973 1.00 85.44 72 ALA A O 1
ATOM 605 N N . ILE A 1 73 ? -7.036 5.650 11.809 1.00 86.81 73 ILE A N 1
ATOM 606 C CA . ILE A 1 73 ? -8.005 6.723 12.070 1.00 86.81 73 ILE A CA 1
ATOM 607 C C . ILE A 1 73 ? -9.214 6.167 12.827 1.00 86.81 73 ILE A C 1
ATOM 609 O O . ILE A 1 73 ? -9.582 6.729 13.854 1.00 86.81 73 ILE A O 1
ATOM 613 N N . TYR A 1 74 ? -9.776 5.038 12.381 1.00 89.44 74 TYR A N 1
ATOM 614 C CA . TYR A 1 74 ? -10.868 4.361 13.084 1.00 89.44 74 TYR A CA 1
ATOM 615 C C . TYR A 1 74 ? -10.521 4.063 14.547 1.00 89.44 74 TYR A C 1
ATOM 617 O O . TYR A 1 74 ? -11.246 4.503 15.436 1.00 89.44 74 TYR A O 1
ATOM 625 N N . MET A 1 75 ? -9.406 3.373 14.807 1.00 86.25 75 MET A N 1
ATOM 626 C CA . MET A 1 75 ? -9.008 2.992 16.166 1.00 86.25 75 MET A CA 1
ATOM 627 C C . MET A 1 75 ? -8.815 4.225 17.059 1.00 86.25 75 MET A C 1
ATOM 629 O O . MET A 1 75 ? -9.320 4.264 18.180 1.00 86.25 75 MET A O 1
ATOM 633 N N . LYS A 1 76 ? -8.160 5.271 16.546 1.00 87.00 76 LYS A N 1
ATOM 634 C CA . LYS A 1 76 ? -7.922 6.524 17.273 1.00 87.00 76 LYS A CA 1
ATOM 635 C C . LYS A 1 76 ? -9.212 7.274 17.597 1.00 87.00 76 LYS A C 1
ATOM 637 O O . LYS A 1 76 ? -9.427 7.666 18.744 1.00 87.00 76 LYS A O 1
ATOM 642 N N . SER A 1 77 ? -10.069 7.470 16.596 1.00 86.56 77 SER A N 1
ATOM 643 C CA . SER A 1 77 ? -11.364 8.131 16.767 1.00 86.56 77 SER A CA 1
ATOM 644 C C . SER A 1 77 ? -12.250 7.354 17.734 1.00 86.56 77 SER A C 1
ATOM 646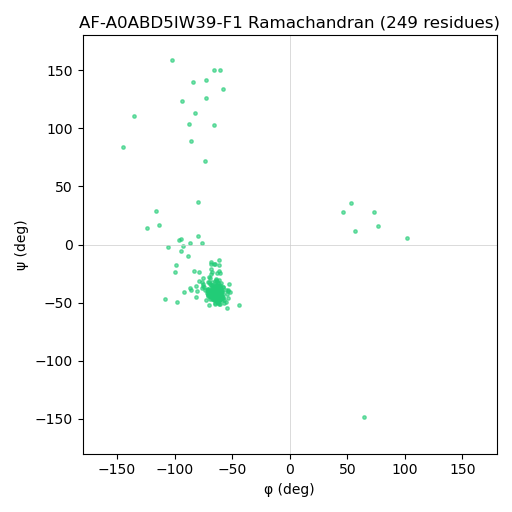 O O . SER A 1 77 ? -12.911 7.957 18.576 1.00 86.56 77 SER A O 1
ATOM 648 N N . PHE A 1 78 ? -12.213 6.023 17.665 1.00 86.75 78 PHE A N 1
ATOM 649 C CA . PHE A 1 78 ? -12.975 5.162 18.554 1.00 86.75 78 PHE A CA 1
ATOM 650 C C . PHE A 1 78 ? -12.508 5.273 20.011 1.00 86.75 78 PHE A C 1
ATOM 652 O O . PHE A 1 78 ? -13.345 5.495 20.880 1.00 86.75 78 PHE A O 1
ATOM 659 N N . ILE A 1 79 ? -11.200 5.204 20.303 1.00 84.81 79 ILE A N 1
ATOM 660 C CA . ILE A 1 79 ? -10.702 5.426 21.676 1.00 84.81 79 ILE A CA 1
ATOM 661 C C . ILE A 1 79 ? -11.105 6.809 22.179 1.00 84.81 79 ILE A C 1
ATOM 663 O O . ILE A 1 79 ? -11.635 6.930 23.281 1.00 84.81 79 ILE A O 1
ATOM 667 N N . SER A 1 80 ? -10.883 7.843 21.364 1.00 84.81 80 SER A N 1
ATOM 668 C CA . SER A 1 80 ? -11.189 9.219 21.752 1.00 84.81 80 SER A CA 1
ATOM 669 C C . SER A 1 80 ? -12.669 9.406 22.084 1.00 84.81 80 SER A C 1
ATOM 671 O O . SER A 1 80 ? -12.984 10.102 23.045 1.00 84.81 80 SER A O 1
ATOM 673 N N . GLY A 1 81 ? -13.576 8.799 21.313 1.00 83.19 81 GLY A N 1
ATOM 674 C CA . GLY A 1 81 ? -15.008 8.836 21.609 1.00 83.19 81 GLY A CA 1
ATOM 675 C C . GLY A 1 81 ? -15.371 7.988 22.829 1.00 83.19 81 GLY A C 1
ATOM 676 O O . GLY A 1 81 ? -16.191 8.396 23.653 1.00 83.19 81 GLY A O 1
ATOM 677 N N . LEU A 1 82 ? -14.729 6.831 22.999 1.00 83.62 82 LEU A N 1
ATOM 678 C CA . LEU A 1 82 ? -14.990 5.927 24.116 1.00 83.62 82 LEU A CA 1
ATOM 679 C C . LEU A 1 82 ? -14.588 6.530 25.463 1.00 83.62 82 LEU A C 1
ATOM 681 O O . LEU A 1 82 ? -15.333 6.369 26.427 1.00 83.62 82 LEU A O 1
ATOM 685 N N . SER A 1 83 ? -13.501 7.306 25.513 1.00 76.56 83 SER A N 1
ATOM 686 C CA . SER A 1 83 ? -13.118 8.083 26.699 1.00 76.56 83 SER A CA 1
ATOM 687 C C . SER A 1 83 ? -14.160 9.133 27.112 1.00 76.56 83 SER A C 1
ATOM 689 O O . SER A 1 83 ? -14.170 9.542 28.269 1.00 76.56 83 SER A O 1
ATOM 691 N N . VAL A 1 84 ? -15.030 9.575 26.194 1.00 78.69 84 VAL A N 1
ATOM 692 C CA . VAL A 1 84 ? -16.037 10.622 26.445 1.00 78.69 84 VAL A CA 1
ATOM 693 C C . VAL A 1 84 ? -17.412 10.025 26.748 1.00 78.69 84 VAL A C 1
ATOM 695 O O . VAL A 1 84 ? -18.054 10.409 27.722 1.00 78.69 84 VAL A O 1
ATOM 698 N N . VAL A 1 85 ? -17.881 9.092 25.916 1.00 76.81 85 VAL A N 1
ATOM 699 C CA . VAL A 1 85 ? -19.273 8.604 25.936 1.00 76.81 85 VAL A CA 1
ATOM 700 C C . VAL A 1 85 ? -19.412 7.271 26.689 1.00 76.81 85 VAL A C 1
ATOM 702 O O . VAL A 1 85 ? -20.521 6.901 27.078 1.00 76.81 85 VAL A O 1
ATOM 705 N N . ASN A 1 86 ? -18.302 6.547 26.908 1.00 76.88 86 ASN A N 1
ATOM 706 C CA . ASN A 1 86 ? -18.225 5.235 27.571 1.00 76.88 86 ASN A CA 1
ATOM 707 C C . ASN A 1 86 ? -19.281 4.212 27.086 1.00 76.88 86 ASN A C 1
ATOM 709 O O . ASN A 1 86 ? -19.725 3.334 27.824 1.00 76.88 86 ASN A O 1
ATOM 713 N N . ASN A 1 87 ? -19.728 4.342 25.833 1.00 81.62 87 ASN A N 1
ATOM 714 C CA . ASN A 1 87 ? -20.681 3.443 25.196 1.00 81.62 87 ASN A CA 1
ATOM 715 C C . ASN A 1 87 ? -20.194 3.124 23.773 1.00 81.62 87 ASN A C 1
ATOM 717 O O . ASN A 1 87 ? -20.250 4.004 22.913 1.00 81.62 87 ASN A O 1
ATOM 721 N N . PRO A 1 88 ? -19.766 1.878 23.501 1.00 81.75 88 PRO A N 1
ATOM 722 C CA . PRO A 1 88 ? -19.224 1.484 22.203 1.00 81.75 88 PRO A CA 1
ATOM 723 C C . PRO A 1 88 ? -20.160 1.775 21.025 1.00 81.75 88 PRO A C 1
ATOM 725 O O . PRO A 1 88 ? -19.702 2.222 19.981 1.00 81.75 88 PRO A O 1
ATOM 728 N N . VAL A 1 89 ? -21.471 1.567 21.185 1.00 85.81 89 VAL A N 1
ATOM 729 C CA . VAL A 1 89 ? -22.451 1.740 20.099 1.00 85.81 89 VAL A CA 1
ATOM 730 C C . VAL A 1 89 ? -22.601 3.212 19.728 1.00 85.81 89 VAL A C 1
ATOM 732 O O . VAL A 1 89 ? -22.512 3.554 18.553 1.00 85.81 89 VAL A O 1
ATOM 735 N N . LYS A 1 90 ? -22.753 4.091 20.727 1.00 85.38 90 LYS A N 1
ATOM 736 C CA . LYS A 1 90 ? -22.863 5.540 20.489 1.00 85.38 90 LYS A CA 1
ATOM 737 C C . LYS A 1 90 ? -21.601 6.108 19.843 1.00 85.38 90 LYS A C 1
ATOM 739 O O . LYS A 1 90 ? -21.687 6.926 18.937 1.00 85.38 90 LYS A O 1
ATOM 744 N N . VAL A 1 91 ? -20.433 5.626 20.264 1.00 86.62 91 VAL A N 1
ATOM 745 C CA . VAL A 1 91 ? -19.152 6.041 19.680 1.00 86.62 91 VAL A CA 1
ATOM 746 C C . VAL A 1 91 ? -19.060 5.634 18.213 1.00 86.62 91 VAL A C 1
ATOM 748 O O . VAL A 1 91 ? -18.652 6.448 17.391 1.00 86.62 91 VAL A O 1
ATOM 751 N N . LEU A 1 92 ? -19.471 4.410 17.857 1.00 87.19 92 LEU A N 1
ATOM 752 C CA . LEU A 1 92 ? -19.503 3.977 16.455 1.00 87.19 92 LEU A CA 1
ATOM 753 C C . LEU A 1 92 ? -20.420 4.858 15.604 1.00 87.19 92 LEU A C 1
ATOM 755 O O . LEU A 1 92 ? -20.052 5.199 14.481 1.00 87.19 92 LEU A O 1
ATOM 759 N N . GLU A 1 93 ? -21.583 5.243 16.132 1.00 87.88 93 GLU A N 1
ATOM 760 C CA . GLU A 1 93 ? -22.522 6.141 15.450 1.00 87.88 93 GLU A CA 1
ATOM 761 C C . GLU A 1 93 ? -21.923 7.541 15.227 1.00 87.88 93 GLU A C 1
ATOM 763 O O . GLU A 1 93 ? -22.082 8.106 14.144 1.00 87.88 93 GLU A O 1
ATOM 768 N N . GLU A 1 94 ? -21.180 8.071 16.203 1.00 86.56 94 GLU A N 1
ATOM 769 C CA . GLU A 1 94 ? -20.529 9.386 16.123 1.00 86.56 94 GLU A CA 1
ATOM 770 C C . GLU A 1 94 ? -19.323 9.414 15.174 1.00 86.56 94 GLU A C 1
ATOM 772 O O . GLU A 1 94 ? -19.136 10.390 14.443 1.00 86.56 94 GLU A O 1
ATOM 777 N N . ILE A 1 95 ? -18.504 8.356 15.146 1.00 87.94 95 ILE A N 1
ATOM 778 C CA . ILE A 1 95 ? -17.306 8.315 14.290 1.00 87.94 95 ILE A CA 1
ATOM 779 C C . ILE A 1 95 ? -17.615 7.883 12.857 1.00 87.94 95 ILE A C 1
ATOM 781 O O . ILE A 1 95 ? -16.850 8.212 11.954 1.00 87.94 95 ILE A O 1
ATOM 785 N N . LYS A 1 96 ? -18.725 7.170 12.619 1.00 87.12 96 LYS A N 1
ATOM 786 C CA . LYS A 1 96 ? -19.147 6.708 11.288 1.00 87.12 96 LYS A CA 1
ATOM 787 C C . LYS A 1 96 ? -19.012 7.773 10.185 1.00 87.12 96 LYS A C 1
ATOM 789 O O . L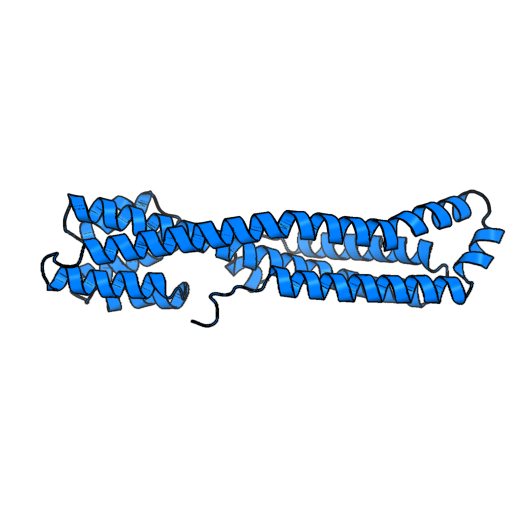YS A 1 96 ? -18.383 7.459 9.174 1.00 87.12 96 LYS A O 1
ATOM 794 N N . PRO A 1 97 ? -19.541 9.009 10.321 1.00 86.19 97 PRO A N 1
ATOM 795 C CA . PRO A 1 97 ? -19.451 10.015 9.258 1.00 86.19 97 PRO A CA 1
ATOM 796 C C . PRO A 1 97 ? -18.018 10.478 8.948 1.00 86.19 97 PRO A C 1
ATOM 798 O O . PRO A 1 97 ? -17.794 11.059 7.890 1.00 86.19 97 PRO A O 1
ATOM 801 N N . LEU A 1 98 ? -17.053 10.228 9.839 1.00 82.62 98 LEU A N 1
ATOM 802 C CA . LEU A 1 98 ? -15.649 10.623 9.678 1.00 82.62 98 LEU A CA 1
ATOM 803 C C . LEU A 1 98 ? -14.810 9.575 8.931 1.00 82.62 98 LEU A C 1
ATOM 805 O O . LEU A 1 98 ? -13.654 9.838 8.600 1.00 82.62 98 LEU A O 1
ATOM 809 N N . LEU A 1 99 ? -15.362 8.384 8.692 1.00 85.38 99 LEU A N 1
ATOM 810 C CA . LEU A 1 99 ? -14.639 7.238 8.142 1.00 85.38 99 LEU A CA 1
ATOM 811 C C . LEU A 1 99 ? -14.943 7.035 6.659 1.00 85.38 99 LEU A C 1
ATOM 813 O O . LEU A 1 99 ? -15.968 7.477 6.153 1.00 85.38 99 LEU A O 1
ATOM 817 N N . ASP A 1 100 ? -14.060 6.337 5.949 1.00 83.81 100 ASP A N 1
ATOM 818 C CA . ASP A 1 100 ? -14.276 5.986 4.543 1.00 83.81 100 ASP A CA 1
ATOM 819 C C . ASP A 1 100 ? -15.447 5.010 4.352 1.00 83.81 100 ASP A C 1
ATOM 821 O O . ASP A 1 100 ? -15.696 4.143 5.193 1.00 83.81 100 ASP A O 1
ATOM 825 N N . THR A 1 101 ? -16.116 5.094 3.196 1.00 80.19 101 THR A N 1
ATOM 826 C CA . THR A 1 101 ? -17.316 4.306 2.854 1.00 80.19 101 THR A CA 1
ATOM 827 C C . THR A 1 101 ? -17.127 2.796 3.061 1.00 80.19 101 THR A C 1
ATOM 829 O O . THR A 1 101 ? -17.999 2.147 3.632 1.00 80.19 101 THR A O 1
ATOM 832 N N . ASP A 1 102 ? -15.960 2.249 2.700 1.00 80.38 102 ASP A N 1
ATOM 833 C CA . ASP A 1 102 ? -15.630 0.823 2.876 1.00 80.38 102 ASP A CA 1
ATOM 834 C C . ASP A 1 102 ? -15.668 0.354 4.342 1.00 80.38 102 ASP A C 1
ATOM 836 O O . ASP A 1 102 ? -15.968 -0.814 4.605 1.00 80.38 102 ASP A O 1
ATOM 840 N N . ILE A 1 103 ? -15.302 1.238 5.279 1.00 83.81 103 ILE A N 1
ATOM 841 C CA . ILE A 1 103 ? -15.287 0.970 6.725 1.00 83.81 103 ILE A CA 1
ATOM 842 C C . ILE A 1 103 ? -16.664 1.256 7.322 1.00 83.81 103 ILE A C 1
ATOM 844 O O . ILE A 1 103 ? -17.115 0.503 8.183 1.00 83.81 103 ILE A O 1
ATOM 848 N N . GLN A 1 104 ? -17.357 2.294 6.840 1.00 86.44 104 GLN A N 1
ATOM 849 C CA . GLN A 1 104 ? -18.720 2.618 7.273 1.00 86.44 104 GLN A CA 1
ATOM 850 C C . GLN A 1 104 ? -19.670 1.424 7.113 1.00 86.44 104 GLN A C 1
ATOM 852 O O . GLN A 1 104 ? -20.439 1.137 8.028 1.00 86.44 104 GLN A O 1
ATOM 857 N N . GLU A 1 105 ? -19.584 0.694 5.995 1.00 86.75 105 GLU A N 1
ATOM 858 C CA . GLU A 1 105 ? -20.404 -0.503 5.764 1.00 86.75 105 GLU A CA 1
ATOM 859 C C . GLU A 1 105 ? -20.146 -1.618 6.789 1.00 86.75 105 GLU A C 1
ATOM 861 O O . GLU A 1 105 ? -21.077 -2.320 7.189 1.00 86.75 105 GLU A O 1
ATOM 866 N N . GLU A 1 106 ? -18.895 -1.805 7.221 1.00 87.19 106 GLU A N 1
ATOM 867 C CA . GLU A 1 106 ? -18.561 -2.806 8.242 1.00 87.19 106 GLU A CA 1
ATOM 868 C C . GLU A 1 106 ? -18.974 -2.341 9.643 1.00 87.19 106 GLU A C 1
ATOM 870 O O . GLU A 1 106 ? -19.475 -3.142 10.434 1.00 87.19 106 GLU A O 1
ATOM 875 N N . ILE A 1 107 ? -18.858 -1.043 9.931 1.00 88.31 107 ILE A N 1
ATOM 876 C CA . ILE A 1 107 ? -19.337 -0.448 11.184 1.00 88.31 107 ILE A CA 1
ATOM 877 C C . ILE 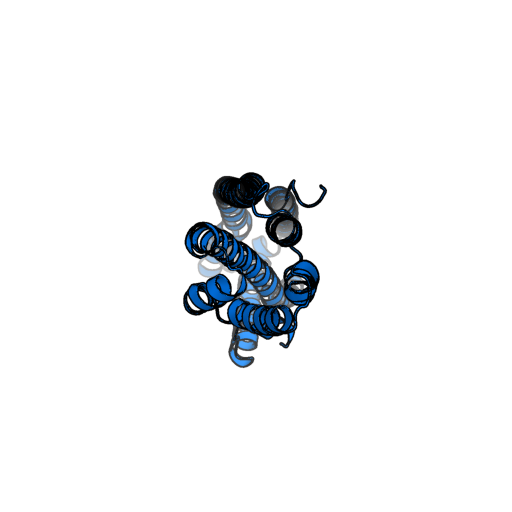A 1 107 ? -20.857 -0.567 11.300 1.00 88.31 107 ILE A C 1
ATOM 879 O O . ILE A 1 107 ? -21.353 -0.924 12.363 1.00 88.31 107 ILE A O 1
ATOM 883 N N . ASP A 1 108 ? -21.607 -0.364 10.216 1.00 88.62 108 ASP A N 1
ATOM 884 C CA . ASP A 1 108 ? -23.064 -0.534 10.221 1.00 88.62 108 ASP A CA 1
ATOM 885 C C . ASP A 1 108 ? -23.493 -1.964 10.554 1.00 88.62 108 ASP A C 1
ATOM 887 O O . ASP A 1 108 ? -24.497 -2.180 11.239 1.00 88.62 108 ASP A O 1
ATOM 891 N N . LYS A 1 109 ? -22.732 -2.961 10.091 1.00 88.44 109 LYS A N 1
ATOM 892 C CA . LYS A 1 109 ? -22.951 -4.357 10.485 1.00 88.44 109 LYS A CA 1
ATOM 893 C C . LYS A 1 109 ? -22.615 -4.555 11.961 1.00 88.44 109 LYS A C 1
ATOM 895 O O . LYS A 1 109 ? -23.416 -5.151 12.677 1.00 88.44 109 LYS A O 1
ATOM 900 N N . ALA A 1 110 ? -21.474 -4.036 12.417 1.00 88.44 110 ALA A N 1
ATOM 901 C CA . ALA A 1 110 ? -21.039 -4.159 13.804 1.00 88.44 110 ALA A CA 1
ATOM 902 C C . ALA A 1 110 ? -22.042 -3.519 14.780 1.00 88.44 110 ALA A C 1
ATOM 904 O O . ALA A 1 110 ? -22.445 -4.175 15.736 1.00 88.44 110 ALA A O 1
ATOM 905 N N . ILE A 1 111 ? -22.532 -2.304 14.500 1.00 89.38 111 ILE A N 1
ATOM 906 C CA . ILE A 1 111 ? -23.568 -1.618 15.292 1.00 89.38 111 ILE A CA 1
ATOM 907 C C . ILE A 1 111 ? -24.813 -2.499 15.423 1.00 89.38 111 ILE A C 1
ATOM 909 O O . ILE A 1 111 ? -25.280 -2.730 16.536 1.00 89.38 111 ILE A O 1
ATOM 913 N N . LYS A 1 112 ? -25.319 -3.050 14.311 1.00 90.25 112 LYS A N 1
ATOM 914 C CA . LYS A 1 112 ? -26.492 -3.940 14.332 1.00 90.25 112 LYS A CA 1
ATOM 915 C C . LYS A 1 112 ? -26.257 -5.176 15.198 1.00 90.25 112 LYS A C 1
ATOM 917 O O . LYS A 1 112 ? -27.137 -5.566 15.958 1.00 90.25 112 LYS A O 1
ATOM 922 N N . TYR A 1 113 ? -25.085 -5.802 15.103 1.00 90.12 113 TYR A N 1
ATOM 923 C CA . TYR A 1 113 ? -24.765 -6.975 15.919 1.00 90.12 113 TYR A CA 1
ATOM 924 C C . TYR A 1 113 ? -24.628 -6.637 17.407 1.00 90.12 113 TYR A C 1
ATOM 926 O O . TYR A 1 113 ? -25.143 -7.382 18.240 1.00 90.12 113 TYR A O 1
ATOM 934 N N . LEU A 1 114 ? -24.014 -5.502 17.742 1.00 88.19 114 LEU A N 1
ATOM 935 C CA . LEU A 1 114 ? -23.887 -5.023 19.120 1.00 88.19 114 LEU A CA 1
ATOM 936 C C . LEU A 1 114 ? -25.248 -4.665 19.729 1.00 88.19 114 LEU A C 1
ATOM 938 O O . LEU A 1 114 ? -25.528 -5.044 20.863 1.00 88.19 114 LEU A O 1
ATOM 942 N N . GLN A 1 115 ? -26.125 -4.002 18.969 1.00 87.88 115 GLN A N 1
ATOM 943 C CA . GLN A 1 115 ? -27.502 -3.706 19.388 1.00 87.88 115 GLN A CA 1
ATOM 944 C C . GLN A 1 115 ? -28.317 -4.983 19.647 1.00 87.88 115 GLN A C 1
ATOM 946 O O . GLN A 1 115 ? -29.169 -5.001 20.530 1.00 87.88 115 GLN A O 1
ATOM 951 N N . ASN A 1 116 ? -28.010 -6.071 18.934 1.00 89.31 116 ASN A N 1
ATOM 952 C CA . ASN A 1 116 ? -28.596 -7.395 19.157 1.00 89.31 116 ASN A CA 1
ATOM 953 C C . ASN A 1 116 ? -27.970 -8.161 20.344 1.00 89.31 116 ASN A C 1
ATOM 955 O O . ASN A 1 116 ? -28.270 -9.340 20.533 1.00 89.31 116 ASN A O 1
ATOM 959 N N . GLY A 1 117 ? -27.089 -7.531 21.129 1.00 83.00 117 GLY A N 1
ATOM 960 C CA . GLY A 1 117 ? -26.456 -8.134 22.307 1.00 83.00 117 GLY A CA 1
ATOM 961 C C . GLY A 1 117 ? -25.330 -9.121 21.990 1.00 83.00 117 GLY A C 1
ATOM 962 O O . GLY A 1 117 ? -24.952 -9.921 22.845 1.00 83.00 117 GLY A O 1
ATOM 963 N N . MET A 1 118 ? -24.796 -9.109 20.765 1.00 88.19 118 MET A N 1
ATOM 964 C CA . MET A 1 118 ? -23.648 -9.940 20.406 1.00 88.19 118 MET A CA 1
ATOM 965 C C . MET A 1 118 ? -22.364 -9.392 21.060 1.00 88.19 118 MET A C 1
ATOM 967 O O . MET A 1 118 ? -22.187 -8.174 21.092 1.00 88.19 118 MET A O 1
ATOM 971 N N . PRO A 1 119 ? -21.440 -10.251 21.540 1.00 86.44 119 PRO A N 1
ATOM 972 C CA . PRO A 1 119 ? -20.154 -9.794 22.066 1.00 86.44 119 PRO A CA 1
ATOM 973 C C . PRO A 1 119 ? -19.333 -9.056 21.003 1.00 86.44 119 PRO A C 1
ATOM 975 O O . PRO A 1 119 ? -19.428 -9.352 19.806 1.00 86.44 119 PRO A O 1
ATOM 978 N N . ILE A 1 120 ? -18.507 -8.112 21.460 1.00 84.44 120 ILE A N 1
ATOM 979 C CA . ILE A 1 120 ? -17.761 -7.165 20.623 1.00 84.44 120 ILE A CA 1
ATOM 980 C C . ILE A 1 120 ? -16.870 -7.892 19.609 1.00 84.44 120 ILE A C 1
ATOM 982 O O . ILE A 1 120 ? -16.980 -7.625 18.412 1.00 84.44 120 ILE A O 1
ATOM 986 N N . THR A 1 121 ? -16.088 -8.889 20.025 1.00 85.06 121 THR A N 1
ATOM 987 C CA . THR A 1 121 ? -15.243 -9.674 19.103 1.00 85.06 121 THR A CA 1
ATOM 988 C C . THR A 1 121 ? -16.037 -10.354 17.987 1.00 85.06 121 THR A C 1
ATOM 990 O O . THR A 1 121 ? -15.593 -10.420 16.841 1.00 85.06 121 THR A O 1
ATOM 993 N N . ARG A 1 122 ? -17.254 -10.839 18.268 1.00 86.06 122 ARG A N 1
ATOM 994 C CA . ARG A 1 122 ? -18.100 -11.468 17.240 1.00 86.06 122 ARG A CA 1
ATOM 995 C C . ARG A 1 122 ? -18.740 -10.443 16.313 1.00 86.06 122 ARG A C 1
ATOM 997 O O . ARG A 1 122 ? -18.830 -10.712 15.116 1.00 86.06 122 ARG A O 1
ATOM 1004 N N . ALA A 1 123 ? -19.141 -9.285 16.835 1.00 86.75 123 ALA A N 1
ATOM 1005 C CA . ALA A 1 123 ? -19.708 -8.205 16.032 1.00 86.75 123 ALA A CA 1
ATOM 1006 C C . ALA A 1 123 ? -18.706 -7.680 14.984 1.00 86.75 123 ALA A C 1
ATOM 1008 O O . ALA A 1 123 ? -19.094 -7.394 13.850 1.00 86.75 123 ALA A O 1
ATOM 1009 N N . PHE A 1 124 ? -17.414 -7.638 15.329 1.00 89.06 124 PHE A N 1
ATOM 1010 C CA . PHE A 1 124 ? -16.341 -7.176 14.443 1.00 89.06 124 PHE A CA 1
ATOM 1011 C C . PHE A 1 124 ? -15.647 -8.272 13.622 1.00 89.06 124 PHE A C 1
ATOM 1013 O O . PHE A 1 124 ? -14.815 -7.963 12.768 1.00 89.06 124 PHE A O 1
ATOM 1020 N N . LYS A 1 125 ? -16.031 -9.545 13.777 1.00 87.31 125 LYS A N 1
ATOM 1021 C CA . LYS A 1 125 ? -15.403 -10.673 13.067 1.00 87.31 125 LYS A CA 1
ATOM 1022 C C . LYS A 1 125 ? -15.364 -10.496 11.541 1.00 87.31 125 LYS A C 1
ATOM 1024 O O . LYS A 1 125 ? -14.363 -10.810 10.906 1.00 87.31 125 LYS A O 1
ATOM 1029 N N . SER A 1 126 ? -16.426 -9.948 10.948 1.00 84.88 126 SER A N 1
ATOM 1030 C CA . SER A 1 126 ? -16.480 -9.678 9.499 1.00 84.88 126 SER A CA 1
ATOM 1031 C C . SER A 1 126 ? -15.442 -8.642 9.040 1.00 84.88 126 SER A C 1
ATOM 1033 O O . SER A 1 126 ? -14.817 -8.805 7.990 1.00 84.88 126 SER A O 1
ATOM 1035 N N . MET A 1 127 ? -15.202 -7.616 9.858 1.00 86.00 127 MET A N 1
ATOM 1036 C CA . MET A 1 127 ? -14.183 -6.593 9.632 1.00 86.00 127 MET A CA 1
ATOM 1037 C C . MET A 1 127 ? -12.774 -7.188 9.769 1.00 86.00 127 MET A C 1
ATOM 1039 O O . MET A 1 127 ? -11.903 -6.938 8.934 1.00 86.00 127 MET A O 1
ATOM 1043 N N . GLU A 1 128 ? -12.557 -8.026 10.782 1.00 85.56 128 GLU A N 1
ATOM 1044 C CA . GLU A 1 128 ? -11.281 -8.715 11.010 1.00 85.56 128 GLU A CA 1
ATOM 1045 C C . GLU A 1 128 ? -10.923 -9.671 9.869 1.00 85.56 128 GLU A C 1
ATOM 1047 O O . GLU A 1 128 ? -9.784 -9.673 9.400 1.00 85.56 128 GLU A O 1
ATOM 1052 N N . GLU A 1 129 ? -11.892 -10.439 9.367 1.00 84.19 129 GLU A N 1
ATOM 1053 C CA . GLU A 1 129 ? -11.697 -11.350 8.235 1.00 84.19 129 GLU A CA 1
ATOM 1054 C C . GLU A 1 129 ? -11.421 -10.600 6.922 1.00 84.19 129 GLU A C 1
ATOM 1056 O O . GLU A 1 129 ? -10.622 -11.067 6.105 1.00 84.19 129 GLU A O 1
ATOM 1061 N N . LYS A 1 130 ? -12.037 -9.424 6.727 1.00 82.69 130 LYS A N 1
ATOM 1062 C CA . LYS A 1 130 ? -11.851 -8.581 5.534 1.00 82.69 130 LYS A CA 1
ATOM 1063 C C . LYS A 1 130 ? -10.469 -7.929 5.492 1.00 82.69 130 LYS A C 1
ATOM 1065 O O . LYS A 1 130 ? -9.843 -7.911 4.431 1.00 82.69 130 LYS A O 1
ATOM 1070 N N . TYR A 1 131 ? -10.001 -7.384 6.616 1.00 79.38 131 TYR A N 1
ATOM 1071 C CA . TYR A 1 131 ? -8.774 -6.582 6.658 1.00 79.38 131 TYR A CA 1
ATOM 1072 C C . TYR A 1 131 ? -7.533 -7.344 7.151 1.00 79.38 131 TYR A C 1
ATOM 1074 O O . TYR A 1 131 ? -6.419 -6.972 6.789 1.00 79.38 131 TYR A O 1
ATOM 1082 N N . GLN A 1 132 ? -7.704 -8.425 7.919 1.00 80.06 132 GLN A N 1
ATOM 1083 C CA . GLN A 1 132 ? -6.639 -9.336 8.368 1.00 80.06 132 GLN A CA 1
ATOM 1084 C C . GLN A 1 132 ? -5.449 -8.653 9.077 1.00 80.06 132 GLN A C 1
ATOM 1086 O O . GLN A 1 132 ? -4.302 -9.086 8.945 1.00 80.06 132 GLN A O 1
ATOM 1091 N N . PHE A 1 133 ? -5.698 -7.590 9.850 1.00 79.19 133 PHE A N 1
ATOM 1092 C CA . PHE A 1 133 ? -4.673 -6.957 10.687 1.00 79.19 133 PHE A CA 1
ATOM 1093 C C . PHE A 1 133 ? -4.700 -7.527 12.109 1.00 79.19 133 PHE A C 1
ATOM 1095 O O . PHE A 1 133 ? -5.717 -7.458 12.798 1.00 79.19 133 PHE A O 1
ATOM 1102 N N . LYS A 1 134 ? -3.560 -8.055 12.572 1.00 79.81 134 LYS A N 1
ATOM 1103 C CA . LYS A 1 134 ? -3.400 -8.645 13.914 1.00 79.81 134 LYS A CA 1
ATOM 1104 C C . LYS A 1 134 ? -3.696 -7.634 15.027 1.00 79.81 134 LYS A C 1
ATOM 1106 O O . LYS A 1 134 ? -4.354 -7.974 16.001 1.00 79.81 134 LYS A O 1
ATOM 1111 N N . GLN A 1 135 ? -3.254 -6.391 14.850 1.00 78.25 135 GLN A N 1
ATOM 1112 C CA . GLN A 1 135 ? -3.440 -5.293 15.800 1.00 78.25 135 GLN A CA 1
ATOM 1113 C C . GLN A 1 135 ? -4.909 -4.862 15.893 1.00 78.25 135 GLN A C 1
ATOM 1115 O O . GLN A 1 135 ? -5.377 -4.552 16.979 1.00 78.25 135 GLN A O 1
ATOM 1120 N N . LEU A 1 136 ? -5.656 -4.919 14.783 1.00 84.44 136 LEU A N 1
ATOM 1121 C CA . LEU A 1 136 ? -7.099 -4.654 14.779 1.00 84.44 136 LEU A CA 1
ATOM 1122 C C . LEU A 1 136 ? -7.869 -5.726 15.568 1.00 84.44 136 LEU A C 1
ATOM 1124 O O . LEU A 1 136 ? -8.760 -5.393 16.341 1.00 84.44 136 LEU A O 1
ATOM 1128 N N . LYS A 1 137 ? -7.497 -7.003 15.414 1.00 86.56 137 LYS A N 1
ATOM 1129 C CA . LYS A 1 137 ? -8.077 -8.102 16.202 1.00 86.56 137 LYS A CA 1
ATOM 1130 C C . LYS A 1 137 ? -7.784 -7.940 17.694 1.00 86.56 137 LYS A C 1
ATOM 1132 O O . LYS A 1 137 ? -8.696 -8.010 18.508 1.00 86.56 137 LYS A O 1
ATOM 1137 N N . LEU A 1 138 ? -6.524 -7.663 18.038 1.00 83.31 138 LEU A N 1
ATOM 1138 C CA . LEU A 1 138 ? -6.113 -7.414 19.422 1.00 83.31 138 LEU A CA 1
ATOM 1139 C C . LEU A 1 138 ? -6.871 -6.222 20.027 1.00 83.31 138 LEU A C 1
ATOM 1141 O O . LEU A 1 138 ? -7.309 -6.286 21.170 1.00 83.31 138 LEU A O 1
ATOM 1145 N N . PHE A 1 139 ? -7.077 -5.161 19.246 1.00 86.19 139 PHE A N 1
ATOM 1146 C CA . PHE A 1 139 ? -7.849 -3.997 19.664 1.00 86.19 139 PHE A CA 1
ATOM 1147 C C . PHE A 1 139 ? -9.302 -4.350 20.019 1.00 86.19 139 PHE A C 1
ATOM 1149 O O . PHE A 1 139 ? -9.779 -3.941 21.074 1.00 86.19 139 PHE A O 1
ATOM 1156 N N . HIS A 1 140 ? -10.004 -5.138 19.196 1.00 87.94 140 HIS A N 1
ATOM 1157 C CA . HIS A 1 140 ? -11.376 -5.554 19.512 1.00 87.94 140 HIS A CA 1
ATOM 1158 C C . HIS A 1 140 ? -11.455 -6.540 20.689 1.00 87.94 140 HIS A C 1
ATOM 1160 O O . HIS A 1 140 ? -12.409 -6.477 21.462 1.00 87.94 140 HIS A O 1
ATOM 1166 N N . GLU A 1 141 ? -10.461 -7.419 20.856 1.00 85.81 141 GLU A N 1
ATOM 1167 C CA . GLU A 1 141 ? -10.351 -8.304 22.026 1.00 85.81 141 GLU A CA 1
ATOM 1168 C C . GLU A 1 141 ? -10.191 -7.491 23.317 1.00 85.81 141 GLU A C 1
ATOM 1170 O O . GLU A 1 141 ? -10.957 -7.671 24.262 1.00 85.81 141 GLU A O 1
ATOM 1175 N N . LEU A 1 142 ? -9.255 -6.538 23.342 1.00 83.94 142 LEU A N 1
ATOM 1176 C CA . LEU A 1 142 ? -9.042 -5.652 24.489 1.00 83.94 142 LEU A CA 1
ATOM 1177 C C . LEU A 1 142 ? -10.256 -4.762 24.766 1.00 83.94 142 LEU A C 1
ATOM 1179 O O . LEU A 1 142 ? -10.566 -4.488 25.924 1.00 83.94 142 LEU A O 1
ATOM 1183 N N . LEU A 1 143 ? -10.966 -4.340 23.719 1.00 85.12 143 LEU A N 1
ATOM 1184 C CA . LEU A 1 143 ? -12.203 -3.582 23.850 1.00 85.12 143 LEU A CA 1
ATOM 1185 C C . LEU A 1 143 ? -13.312 -4.400 24.523 1.00 85.12 143 LEU A C 1
ATOM 1187 O O . LEU A 1 143 ? -14.042 -3.865 25.357 1.00 85.12 143 LEU A O 1
ATOM 1191 N N . GLU A 1 144 ? -13.439 -5.685 24.185 1.00 85.31 144 GLU A N 1
ATOM 1192 C CA . GLU A 1 144 ? -14.382 -6.580 24.855 1.00 85.31 144 GLU A CA 1
ATOM 1193 C C . GLU A 1 144 ? -14.051 -6.713 26.340 1.00 85.31 144 GLU A C 1
ATOM 1195 O O . GLU A 1 144 ? -14.934 -6.505 27.171 1.00 85.31 144 GLU A O 1
ATOM 1200 N N . VAL A 1 145 ? -12.778 -6.949 26.672 1.00 82.06 145 VAL A N 1
ATOM 1201 C CA . VAL A 1 145 ? -12.324 -7.044 28.066 1.00 82.06 145 VAL A CA 1
ATOM 1202 C C . VAL A 1 145 ? -12.582 -5.733 28.817 1.00 82.06 145 VAL A C 1
ATOM 1204 O O . VAL A 1 145 ? -13.126 -5.749 29.920 1.00 82.06 145 VAL A O 1
ATOM 1207 N N . ALA A 1 146 ? -12.262 -4.580 28.219 1.00 80.06 146 ALA A N 1
ATOM 1208 C CA . ALA A 1 146 ? -12.514 -3.271 28.822 1.00 80.06 146 ALA A CA 1
ATOM 1209 C C . ALA A 1 146 ? -14.010 -3.025 29.078 1.00 80.06 146 ALA A C 1
ATOM 1211 O O . ALA A 1 146 ? -14.368 -2.441 30.103 1.00 80.06 146 ALA A O 1
ATOM 1212 N N . HIS A 1 147 ? -14.881 -3.495 28.179 1.00 79.62 147 HIS A N 1
ATOM 1213 C CA . HIS A 1 147 ? -16.329 -3.394 28.333 1.00 79.62 147 HIS A CA 1
ATOM 1214 C C . HIS A 1 147 ? -16.864 -4.316 29.439 1.00 79.62 147 HIS A C 1
ATOM 1216 O O . HIS A 1 147 ? -17.711 -3.890 30.223 1.00 79.62 147 HIS A O 1
ATOM 1222 N N . THR A 1 148 ? -16.361 -5.550 29.541 1.00 78.44 148 THR A N 1
ATOM 1223 C CA . THR A 1 148 ? -16.794 -6.515 30.565 1.00 78.44 148 THR A CA 1
ATOM 1224 C C . THR A 1 148 ? -16.246 -6.213 31.958 1.00 78.44 148 THR A C 1
ATOM 1226 O O . THR A 1 148 ? -16.935 -6.454 32.944 1.00 78.44 148 THR A O 1
ATOM 1229 N N . GLU A 1 149 ? -15.028 -5.673 32.055 1.00 74.56 149 GLU A N 1
ATOM 1230 C CA . GLU A 1 149 ? -14.339 -5.398 33.328 1.00 74.56 149 GLU A CA 1
ATOM 1231 C C . GLU A 1 149 ? -14.534 -3.955 33.830 1.00 74.56 149 GLU A C 1
ATOM 1233 O O . GLU A 1 149 ? -13.956 -3.563 34.842 1.00 74.56 149 GLU A O 1
ATOM 1238 N N . GLY A 1 150 ? -15.355 -3.143 33.153 1.00 63.78 150 GLY A N 1
ATOM 1239 C CA . GLY A 1 150 ? -15.712 -1.799 33.621 1.00 63.78 150 GLY A CA 1
ATOM 1240 C C . GLY A 1 150 ? -14.595 -0.755 33.499 1.00 63.78 150 GLY A C 1
ATOM 1241 O O . GLY A 1 150 ? -14.574 0.205 34.265 1.00 63.78 150 GLY A O 1
ATOM 1242 N N . GLY A 1 151 ? -13.686 -0.913 32.532 1.00 62.12 151 GLY A N 1
ATOM 1243 C CA . GLY A 1 151 ? -12.724 0.128 32.157 1.00 62.12 151 GLY A CA 1
ATOM 1244 C C . GLY A 1 151 ? -11.292 -0.022 32.675 1.00 62.12 151 GLY A C 1
ATOM 1245 O O . GLY A 1 151 ? -10.468 0.849 32.411 1.00 62.12 151 GLY A O 1
ATOM 1246 N N . GLY A 1 152 ? -10.943 -1.128 33.338 1.00 59.56 152 GLY A N 1
ATOM 1247 C CA . GLY A 1 152 ? -9.570 -1.365 33.818 1.00 59.56 152 GLY A CA 1
ATOM 1248 C C . GLY A 1 152 ? -8.493 -1.432 32.721 1.00 59.56 152 GLY A C 1
ATOM 1249 O O . GLY A 1 152 ? -7.317 -1.254 33.012 1.00 59.56 152 GLY A O 1
ATOM 1250 N N . ASN A 1 153 ? -8.882 -1.634 31.457 1.00 65.31 153 ASN A N 1
ATOM 1251 C CA . ASN A 1 153 ? -7.961 -1.869 30.338 1.00 65.31 153 ASN A CA 1
ATOM 1252 C C . ASN A 1 153 ? -7.943 -0.755 29.275 1.00 65.31 153 ASN A C 1
ATOM 1254 O O . ASN A 1 153 ? -7.445 -0.974 28.171 1.00 65.31 153 ASN A O 1
ATOM 1258 N N . PHE A 1 154 ? -8.461 0.444 29.573 1.00 72.50 154 PHE A N 1
ATOM 1259 C CA . PHE A 1 154 ? -8.402 1.571 28.625 1.00 72.50 154 PHE A CA 1
ATOM 1260 C C . PHE A 1 154 ? -6.968 2.004 28.290 1.00 72.50 154 PHE A C 1
ATOM 1262 O O . PHE A 1 154 ? -6.704 2.404 27.158 1.00 72.50 154 PHE A O 1
ATOM 1269 N N . GLU A 1 155 ? -6.048 1.894 29.249 1.00 75.81 155 GLU A N 1
ATOM 1270 C CA . GLU A 1 155 ? -4.626 2.194 29.050 1.00 75.81 155 GLU A CA 1
ATOM 1271 C C . GLU A 1 155 ? -3.994 1.202 28.061 1.00 75.81 155 GLU A C 1
ATOM 1273 O O . GLU A 1 155 ? -3.457 1.615 27.039 1.00 75.81 155 GLU A O 1
ATOM 1278 N N . ASN A 1 156 ? -4.247 -0.100 28.237 1.00 77.69 156 ASN A N 1
ATOM 1279 C CA . ASN A 1 156 ? -3.819 -1.152 27.303 1.00 77.69 156 ASN A CA 1
ATOM 1280 C C . ASN A 1 156 ? -4.403 -0.973 25.884 1.00 77.69 156 ASN A C 1
ATOM 1282 O O . ASN A 1 156 ? -3.758 -1.290 24.878 1.00 77.69 156 ASN A O 1
ATOM 1286 N N . LEU A 1 157 ? -5.636 -0.463 25.786 1.00 80.19 157 LEU A N 1
ATOM 1287 C CA . LEU A 1 157 ? -6.273 -0.139 24.510 1.00 80.19 157 LEU A CA 1
ATOM 1288 C C . LEU A 1 157 ? -5.536 1.016 23.809 1.00 80.19 157 LEU A C 1
ATOM 1290 O O . LEU A 1 157 ? -5.269 0.933 22.609 1.00 80.19 157 LEU A O 1
ATOM 1294 N N . LYS A 1 158 ? -5.182 2.069 24.559 1.00 82.19 158 LYS A N 1
ATOM 1295 C CA . LYS A 1 158 ? -4.422 3.228 24.068 1.00 82.19 158 LYS A CA 1
ATOM 1296 C C . LYS A 1 158 ? -3.025 2.820 23.612 1.00 82.19 158 LYS A C 1
ATOM 1298 O O . LYS A 1 158 ? -2.656 3.155 22.489 1.00 82.19 158 LYS A O 1
ATOM 1303 N N . ASP A 1 159 ? -2.325 2.019 24.409 1.00 82.75 159 ASP A N 1
ATOM 1304 C CA . ASP A 1 159 ? -0.996 1.497 24.083 1.00 82.75 159 ASP A CA 1
ATOM 1305 C C . ASP A 1 159 ? -1.020 0.680 22.785 1.00 82.75 159 ASP A C 1
ATOM 1307 O O . ASP A 1 159 ? -0.161 0.844 21.927 1.00 82.75 159 ASP A O 1
ATOM 1311 N N . THR A 1 160 ? -2.066 -0.124 22.561 1.00 80.75 160 THR A N 1
ATOM 1312 C CA . THR A 1 160 ? -2.225 -0.889 21.310 1.00 80.75 160 THR A CA 1
ATOM 1313 C C . THR A 1 160 ? -2.391 0.017 20.083 1.00 80.75 160 THR A C 1
ATOM 1315 O O . THR A 1 160 ? -1.908 -0.306 18.992 1.00 80.75 160 THR A O 1
ATOM 1318 N N . VAL A 1 161 ? -3.078 1.155 20.228 1.00 79.81 161 VAL A N 1
ATOM 1319 C CA . VAL A 1 161 ? -3.215 2.148 19.150 1.00 79.81 161 VAL A CA 1
ATOM 1320 C C . VAL A 1 161 ? -1.905 2.891 18.917 1.00 79.81 161 VAL A C 1
ATOM 1322 O O . VAL A 1 161 ? -1.525 3.083 17.762 1.00 79.81 161 VAL A O 1
ATOM 1325 N N . GLU A 1 162 ? -1.200 3.268 19.983 1.00 84.38 162 GLU A N 1
ATOM 1326 C CA . GLU A 1 162 ? 0.117 3.906 19.896 1.00 84.38 162 GLU A CA 1
ATOM 1327 C C . GLU A 1 162 ? 1.146 2.976 19.244 1.00 84.38 162 GLU A C 1
ATOM 1329 O O . GLU A 1 162 ? 1.849 3.397 18.325 1.00 84.38 162 GLU A O 1
ATOM 1334 N N . ASP A 1 163 ? 1.158 1.691 19.602 1.00 82.88 163 ASP A N 1
ATOM 1335 C CA . ASP A 1 163 ? 1.975 0.661 18.958 1.00 82.88 163 ASP A CA 1
ATOM 1336 C C . ASP A 1 163 ? 1.640 0.521 17.469 1.00 82.88 163 ASP A C 1
ATOM 1338 O O . ASP A 1 163 ? 2.539 0.402 16.630 1.00 82.88 163 ASP A O 1
ATOM 1342 N N . PHE A 1 164 ? 0.356 0.557 17.102 1.00 80.62 164 PHE A N 1
ATOM 1343 C CA . PHE A 1 164 ? -0.057 0.518 15.700 1.00 80.62 164 PHE A CA 1
ATOM 1344 C C . PHE A 1 164 ? 0.411 1.761 14.923 1.00 80.62 164 PHE A C 1
ATOM 1346 O O . PHE A 1 164 ? 0.935 1.630 13.810 1.00 80.62 164 PHE A O 1
ATOM 1353 N N . GLU A 1 165 ? 0.281 2.961 15.501 1.00 80.50 165 GLU A N 1
ATOM 1354 C CA . GLU A 1 165 ? 0.772 4.210 14.902 1.00 80.50 165 GLU A CA 1
ATOM 1355 C C . GLU A 1 165 ? 2.305 4.226 14.795 1.00 80.50 165 GLU A C 1
ATOM 1357 O O . GLU A 1 165 ? 2.836 4.585 13.740 1.00 80.50 165 GLU A O 1
ATOM 1362 N N . PHE A 1 166 ? 3.024 3.772 15.825 1.00 82.00 166 PHE A N 1
ATOM 1363 C CA . PHE A 1 166 ? 4.483 3.668 15.823 1.00 82.00 166 PHE A CA 1
ATOM 1364 C C . PHE A 1 166 ? 4.971 2.694 14.747 1.00 82.00 166 PHE A C 1
ATOM 1366 O O . PHE A 1 166 ? 5.872 3.010 13.969 1.00 82.00 166 PHE A O 1
ATOM 1373 N N . GLN A 1 167 ? 4.330 1.529 14.623 1.00 79.00 167 GLN A N 1
ATOM 1374 C CA . GLN A 1 167 ? 4.640 0.563 13.566 1.00 79.00 167 GLN A CA 1
ATOM 1375 C C . GLN A 1 167 ? 4.366 1.130 12.171 1.00 79.00 167 GLN A C 1
ATOM 1377 O O . GLN A 1 167 ? 5.151 0.912 11.242 1.00 79.00 167 GLN A O 1
ATOM 1382 N N . LYS A 1 168 ? 3.268 1.871 11.998 1.00 80.44 168 LYS A N 1
ATOM 1383 C CA . LYS A 1 168 ? 2.974 2.583 10.750 1.00 80.44 168 LYS A CA 1
ATOM 1384 C C . LYS A 1 168 ? 4.055 3.626 10.440 1.00 80.44 168 LYS A C 1
ATOM 1386 O O . LYS A 1 168 ? 4.527 3.667 9.301 1.00 80.44 168 LYS A O 1
ATOM 1391 N N . LEU A 1 169 ? 4.455 4.435 11.423 1.00 83.31 169 LEU A N 1
ATOM 1392 C CA . LEU A 1 169 ? 5.482 5.466 11.274 1.00 83.31 169 LEU A CA 1
ATOM 1393 C C . LEU A 1 169 ? 6.819 4.844 10.863 1.00 83.31 169 LEU A C 1
ATOM 1395 O O . LEU A 1 169 ? 7.362 5.210 9.823 1.00 83.31 169 LEU A O 1
ATOM 1399 N N . LEU A 1 170 ? 7.277 3.827 11.594 1.00 80.81 170 LEU A N 1
ATOM 1400 C CA . LEU A 1 170 ? 8.518 3.112 11.300 1.00 80.81 170 LEU A CA 1
ATOM 1401 C C . LEU A 1 170 ? 8.502 2.514 9.885 1.00 80.81 170 LEU A C 1
ATOM 1403 O O . LEU A 1 170 ? 9.472 2.626 9.137 1.00 80.81 170 LEU A O 1
ATOM 1407 N N . ASN A 1 171 ? 7.377 1.928 9.468 1.00 76.44 171 ASN A N 1
ATOM 1408 C CA . ASN A 1 171 ? 7.222 1.415 8.107 1.00 76.44 171 ASN A CA 1
ATOM 1409 C C . ASN A 1 171 ? 7.264 2.526 7.048 1.00 76.44 171 ASN A C 1
ATOM 1411 O O . ASN A 1 171 ? 7.795 2.311 5.956 1.00 76.44 171 ASN A O 1
ATOM 1415 N N . SER A 1 172 ? 6.704 3.700 7.338 1.00 78.12 172 SER A N 1
ATOM 1416 C CA . SER A 1 172 ? 6.754 4.866 6.452 1.00 78.12 172 SER A CA 1
ATOM 1417 C C . SER A 1 172 ? 8.175 5.420 6.324 1.00 78.12 172 SER A C 1
ATOM 1419 O O . SER A 1 172 ? 8.639 5.693 5.213 1.00 78.12 172 SER A O 1
ATOM 1421 N N . GLU A 1 173 ? 8.903 5.515 7.435 1.00 79.88 173 GLU A N 1
ATOM 1422 C CA . GLU A 1 173 ? 10.295 5.966 7.473 1.00 79.88 173 GLU A CA 1
ATOM 1423 C C . GLU A 1 173 ? 11.217 5.004 6.726 1.00 79.88 173 GLU A C 1
ATOM 1425 O O . GLU A 1 173 ? 11.957 5.429 5.837 1.00 79.88 173 GLU A O 1
ATOM 1430 N N . LEU A 1 174 ? 11.103 3.696 6.988 1.00 76.69 174 LEU A N 1
ATOM 1431 C CA . LEU A 1 174 ? 11.849 2.664 6.266 1.00 76.69 174 LEU A CA 1
ATOM 1432 C C . LEU A 1 174 ? 11.559 2.717 4.765 1.00 76.69 174 LEU A C 1
ATOM 1434 O O . LEU A 1 174 ? 12.484 2.704 3.951 1.00 76.69 174 LEU A O 1
ATOM 1438 N N . LYS A 1 175 ? 10.284 2.834 4.369 1.00 73.38 175 LYS A N 1
ATOM 1439 C CA . LYS A 1 175 ? 9.918 3.011 2.957 1.00 73.38 175 LYS A CA 1
ATOM 1440 C C . LYS A 1 175 ? 10.559 4.266 2.379 1.00 73.38 175 LYS A C 1
ATOM 1442 O O . LYS A 1 175 ? 11.107 4.200 1.286 1.00 73.38 175 LYS A O 1
ATOM 1447 N N . THR A 1 176 ? 10.513 5.389 3.085 1.00 77.44 176 THR A N 1
ATOM 1448 C CA . THR A 1 176 ? 11.040 6.669 2.596 1.00 77.44 176 THR A CA 1
ATOM 1449 C C . THR A 1 176 ? 12.558 6.619 2.422 1.00 77.44 176 THR A C 1
ATOM 1451 O O . THR A 1 176 ? 13.061 6.999 1.360 1.00 77.44 176 THR A O 1
ATOM 1454 N N . ALA A 1 177 ? 13.275 6.058 3.398 1.00 74.06 177 ALA A N 1
ATOM 1455 C CA . ALA A 1 177 ? 14.718 5.847 3.334 1.00 74.06 177 ALA A CA 1
ATOM 1456 C C . ALA A 1 177 ? 15.108 4.933 2.157 1.00 74.06 177 ALA A C 1
ATOM 1458 O O . ALA A 1 177 ? 16.025 5.234 1.390 1.00 74.06 177 ALA A O 1
ATOM 1459 N N . LEU A 1 178 ? 14.359 3.847 1.945 1.00 74.25 178 LEU A N 1
ATOM 1460 C CA . LEU A 1 178 ? 14.618 2.891 0.865 1.00 74.25 178 LEU A CA 1
ATOM 1461 C C . LEU A 1 178 ? 14.194 3.416 -0.517 1.00 74.25 178 LEU A C 1
ATOM 1463 O O . LEU A 1 178 ? 14.795 3.044 -1.527 1.00 74.25 178 LEU A O 1
ATOM 1467 N N . VAL A 1 179 ? 13.190 4.297 -0.596 1.00 71.62 179 VAL A N 1
ATOM 1468 C CA . VAL A 1 179 ? 12.699 4.876 -1.858 1.00 71.62 179 VAL A CA 1
ATOM 1469 C C . VAL A 1 179 ? 13.765 5.732 -2.532 1.00 71.62 179 VAL A C 1
ATOM 1471 O O . VAL A 1 179 ? 13.887 5.657 -3.755 1.00 71.62 179 VAL A O 1
ATOM 1474 N N . GLN A 1 180 ? 14.548 6.507 -1.776 1.00 69.62 180 GLN A N 1
ATOM 1475 C CA . GLN A 1 180 ? 15.615 7.331 -2.353 1.00 69.62 180 GLN A CA 1
ATOM 1476 C C . GLN A 1 180 ? 16.707 6.462 -2.990 1.00 69.62 180 GLN A C 1
ATOM 1478 O O . GLN A 1 180 ? 16.996 6.614 -4.179 1.00 69.62 180 GLN A O 1
ATOM 1483 N N . GLY A 1 181 ? 17.231 5.481 -2.244 1.00 66.44 181 GLY A N 1
ATOM 1484 C CA . GLY A 1 181 ? 18.242 4.546 -2.751 1.00 66.44 181 GLY A CA 1
ATOM 1485 C C . GLY A 1 181 ? 17.737 3.711 -3.932 1.00 66.44 181 GLY A C 1
ATOM 1486 O O . GLY A 1 181 ? 18.431 3.560 -4.938 1.00 66.44 181 GLY A O 1
ATOM 1487 N N . ARG A 1 182 ? 16.485 3.238 -3.871 1.00 69.94 182 ARG A N 1
ATOM 1488 C CA . ARG A 1 182 ? 15.849 2.486 -4.962 1.00 69.94 182 ARG A CA 1
ATOM 1489 C C . ARG A 1 182 ? 15.673 3.332 -6.218 1.00 69.94 182 ARG A C 1
ATOM 1491 O O . ARG A 1 182 ? 15.962 2.848 -7.310 1.00 69.94 182 ARG A O 1
ATOM 1498 N N . ARG A 1 183 ? 15.159 4.561 -6.096 1.00 68.31 183 ARG A N 1
ATOM 1499 C CA . ARG A 1 183 ? 14.942 5.443 -7.254 1.00 68.31 183 ARG A CA 1
ATOM 1500 C C . ARG A 1 183 ? 16.260 5.772 -7.936 1.00 68.31 183 ARG A C 1
ATOM 1502 O O . ARG A 1 183 ? 16.325 5.630 -9.149 1.00 68.31 183 ARG A O 1
ATOM 1509 N N . ALA A 1 184 ? 17.296 6.110 -7.169 1.00 68.56 184 ALA A N 1
ATOM 1510 C CA . ALA A 1 184 ? 18.627 6.361 -7.711 1.00 68.56 184 ALA A CA 1
ATOM 1511 C C . ALA A 1 184 ? 19.189 5.124 -8.431 1.00 68.56 184 ALA A C 1
ATOM 1513 O O . ALA A 1 184 ? 19.675 5.233 -9.553 1.00 68.56 184 ALA A O 1
ATOM 1514 N N . PHE A 1 185 ? 19.053 3.933 -7.838 1.00 70.25 185 PHE A N 1
ATOM 1515 C CA . PHE A 1 185 ? 19.517 2.689 -8.454 1.00 70.25 185 PHE A CA 1
ATOM 1516 C C . PHE A 1 185 ? 18.785 2.367 -9.763 1.00 70.25 185 PHE A C 1
ATOM 1518 O O . PHE A 1 185 ? 19.420 2.110 -10.782 1.00 70.25 185 PHE A O 1
ATOM 1525 N N . ILE A 1 186 ? 17.449 2.421 -9.758 1.00 69.12 186 ILE A N 1
ATOM 1526 C CA . ILE A 1 186 ? 16.633 2.151 -10.949 1.00 69.12 186 ILE A CA 1
ATOM 1527 C C . ILE A 1 186 ? 16.903 3.199 -12.031 1.00 69.12 186 ILE A C 1
ATOM 1529 O O . ILE A 1 186 ? 17.052 2.844 -13.196 1.00 69.12 186 ILE A O 1
ATOM 1533 N N . GLN A 1 187 ? 17.002 4.475 -11.661 1.00 67.81 187 GLN A N 1
ATOM 1534 C CA . GLN A 1 187 ? 17.300 5.553 -12.598 1.00 67.81 187 GLN A CA 1
ATOM 1535 C C . GLN A 1 187 ? 18.673 5.355 -13.247 1.00 67.81 187 GLN A C 1
ATOM 1537 O O . GLN A 1 187 ? 18.773 5.403 -14.471 1.00 67.81 187 GLN A O 1
ATOM 1542 N N . ASN A 1 188 ? 19.706 5.049 -12.460 1.00 71.44 188 ASN A N 1
ATOM 1543 C CA . ASN A 1 188 ? 21.049 4.791 -12.980 1.00 71.44 188 ASN A CA 1
ATOM 1544 C C . ASN A 1 188 ? 21.095 3.533 -13.856 1.00 71.44 188 ASN A C 1
ATOM 1546 O O . ASN A 1 188 ? 21.717 3.556 -14.916 1.00 71.44 188 ASN A O 1
ATOM 1550 N N . ALA A 1 189 ? 20.392 2.463 -13.473 1.00 70.19 189 ALA A N 1
ATOM 1551 C CA . ALA A 1 189 ? 20.286 1.249 -14.278 1.00 70.19 189 ALA A CA 1
ATOM 1552 C C . ALA A 1 189 ? 19.586 1.510 -15.623 1.00 70.19 189 ALA A C 1
ATOM 1554 O O . ALA A 1 189 ? 20.060 1.056 -16.662 1.00 70.19 189 ALA A O 1
ATOM 1555 N N . ILE A 1 190 ? 18.497 2.287 -15.634 1.00 68.25 190 ILE A N 1
ATOM 1556 C CA . ILE A 1 190 ? 17.784 2.648 -16.868 1.00 68.25 190 ILE A CA 1
ATOM 1557 C C . ILE A 1 190 ? 18.659 3.524 -17.769 1.00 68.25 190 ILE A C 1
ATOM 1559 O O . ILE A 1 190 ? 18.737 3.281 -18.974 1.00 68.25 190 ILE A O 1
ATOM 1563 N N . ILE A 1 191 ? 19.334 4.525 -17.201 1.00 70.75 191 ILE A N 1
ATOM 1564 C CA . ILE A 1 191 ? 20.211 5.423 -17.960 1.00 70.75 191 ILE A CA 1
ATOM 1565 C C . ILE A 1 191 ? 21.360 4.631 -18.594 1.00 70.75 191 ILE A C 1
ATOM 1567 O O . ILE A 1 191 ? 21.600 4.762 -19.795 1.00 70.75 191 ILE A O 1
ATOM 1571 N N . ALA A 1 192 ? 22.030 3.781 -17.814 1.00 68.50 192 ALA A N 1
ATOM 1572 C CA . ALA A 1 192 ? 23.179 3.015 -18.281 1.00 68.50 192 ALA A CA 1
ATOM 1573 C C . ALA A 1 192 ? 22.809 1.973 -19.348 1.00 68.50 192 ALA A C 1
ATOM 1575 O O . ALA A 1 192 ? 23.538 1.815 -20.323 1.00 68.50 192 ALA A O 1
ATOM 1576 N N . VAL A 1 193 ? 21.677 1.279 -19.185 1.00 68.25 193 VAL A N 1
ATOM 1577 C CA . VAL A 1 193 ? 21.286 0.172 -20.073 1.00 68.25 193 VAL A CA 1
ATOM 1578 C C . VAL A 1 193 ? 20.536 0.646 -21.314 1.00 68.25 193 VAL A C 1
ATOM 1580 O O . VAL A 1 193 ? 20.752 0.101 -22.392 1.00 68.25 193 VAL A O 1
ATOM 1583 N N . PHE A 1 194 ? 19.657 1.643 -21.191 1.00 68.44 194 PHE A N 1
ATOM 1584 C CA . PHE A 1 194 ? 18.776 2.048 -22.290 1.00 68.44 194 PHE A CA 1
ATOM 1585 C C . PHE A 1 194 ? 19.161 3.395 -22.893 1.00 68.44 194 PHE A C 1
ATOM 1587 O O . PHE A 1 194 ? 19.230 3.503 -24.113 1.00 68.44 194 PHE A O 1
ATOM 1594 N N . LEU A 1 195 ? 19.419 4.421 -22.076 1.00 71.00 195 LEU A N 1
ATOM 1595 C CA . LEU A 1 195 ? 19.581 5.787 -22.587 1.00 71.00 195 LEU A CA 1
ATOM 1596 C C . LEU A 1 195 ? 20.914 5.976 -23.323 1.00 71.00 195 LEU A C 1
ATOM 1598 O O . LEU A 1 195 ? 20.925 6.494 -24.437 1.00 71.00 195 LEU A O 1
ATOM 1602 N N . ILE A 1 196 ? 22.027 5.537 -22.726 1.00 73.81 196 ILE A N 1
ATOM 1603 C CA . ILE A 1 196 ? 23.364 5.706 -23.318 1.00 73.81 196 ILE A CA 1
ATOM 1604 C C . ILE A 1 196 ? 23.472 4.976 -24.669 1.00 73.81 196 ILE A C 1
ATOM 1606 O O . ILE A 1 196 ? 23.830 5.624 -25.658 1.00 73.81 196 ILE A O 1
ATOM 1610 N N . PRO A 1 197 ? 23.114 3.681 -24.782 1.00 71.06 197 PRO A N 1
ATOM 1611 C CA . PRO A 1 197 ? 23.222 2.986 -26.059 1.00 71.06 197 PRO A CA 1
ATOM 1612 C C .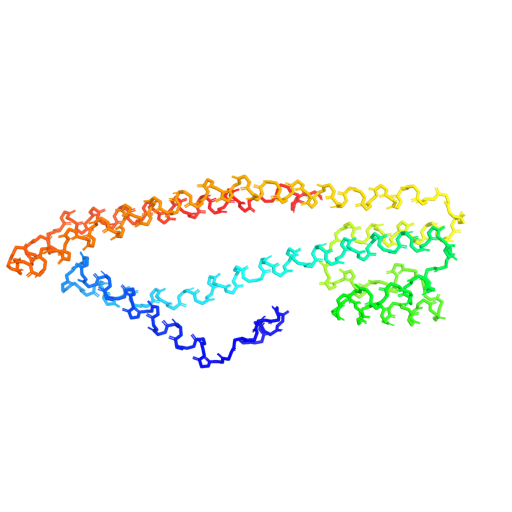 PRO A 1 197 ? 22.229 3.522 -27.097 1.00 71.06 197 PRO A C 1
ATOM 1614 O O . PRO A 1 197 ? 22.572 3.589 -28.272 1.00 71.06 197 PRO A O 1
ATOM 1617 N N . LEU A 1 198 ? 21.040 3.980 -26.686 1.00 75.50 198 LEU A N 1
ATOM 1618 C CA . LEU A 1 198 ? 20.049 4.559 -27.598 1.00 75.50 198 LEU A CA 1
ATOM 1619 C C . LEU A 1 198 ? 20.502 5.899 -28.189 1.00 75.50 198 LEU A C 1
ATOM 1621 O O . LEU A 1 198 ? 20.310 6.126 -29.379 1.00 75.50 198 LEU A O 1
ATOM 1625 N N . VAL A 1 199 ? 21.137 6.773 -27.403 1.00 76.94 199 VAL A N 1
ATOM 1626 C CA . VAL A 1 199 ? 21.669 8.050 -27.914 1.00 76.94 199 VAL A CA 1
ATOM 1627 C C . VAL A 1 199 ? 22.831 7.810 -28.881 1.00 76.94 199 VAL A C 1
ATOM 1629 O O . VAL A 1 199 ? 22.883 8.431 -29.943 1.00 76.94 199 VAL A O 1
ATOM 1632 N N . ILE A 1 200 ? 23.738 6.885 -28.553 1.00 75.00 200 ILE A N 1
ATOM 1633 C CA . ILE A 1 200 ? 24.909 6.579 -29.387 1.00 75.00 200 ILE A CA 1
ATOM 1634 C C . ILE A 1 200 ? 24.489 5.873 -30.683 1.00 75.00 200 ILE A C 1
ATOM 1636 O O . ILE A 1 200 ? 24.842 6.328 -31.771 1.00 75.00 200 ILE A O 1
ATOM 1640 N N . LEU A 1 201 ? 23.710 4.791 -30.589 1.00 72.88 201 LEU A N 1
ATOM 1641 C CA . LEU A 1 201 ? 23.283 3.999 -31.747 1.00 72.88 201 LEU A CA 1
ATOM 1642 C C . LEU A 1 201 ? 22.218 4.725 -32.575 1.00 72.88 201 LEU A C 1
ATOM 1644 O O . LEU A 1 201 ? 22.297 4.720 -33.800 1.00 72.88 201 LEU A O 1
ATOM 1648 N N . GLY A 1 202 ? 21.277 5.422 -31.935 1.00 73.00 202 GLY A N 1
ATOM 1649 C CA . GLY A 1 202 ? 20.290 6.256 -32.621 1.00 73.00 202 GLY A CA 1
ATOM 1650 C C . GLY A 1 202 ? 20.932 7.438 -33.351 1.00 73.00 202 GLY A C 1
ATOM 1651 O O . GLY A 1 202 ? 20.596 7.708 -34.501 1.00 73.00 202 GLY A O 1
ATOM 1652 N N . GLY A 1 203 ? 21.920 8.107 -32.747 1.00 74.25 203 GLY A N 1
ATOM 1653 C CA . GLY A 1 203 ? 22.683 9.164 -33.420 1.00 74.25 203 GLY A CA 1
ATOM 1654 C C . GLY A 1 203 ? 23.474 8.654 -34.633 1.00 74.25 203 GLY A C 1
ATOM 1655 O O . GLY A 1 203 ? 23.551 9.337 -35.657 1.00 74.25 203 GLY A O 1
ATOM 1656 N N . LEU A 1 204 ? 24.017 7.436 -34.542 1.00 72.56 204 LEU A N 1
ATOM 1657 C CA . LEU A 1 204 ? 24.688 6.747 -35.648 1.00 72.56 204 LEU A CA 1
ATOM 1658 C C . LEU A 1 204 ? 23.719 6.363 -36.770 1.00 72.56 204 LEU A C 1
ATOM 1660 O O . LEU A 1 204 ? 24.068 6.533 -37.935 1.00 72.56 204 LEU A O 1
ATOM 1664 N N . PHE A 1 205 ? 22.502 5.927 -36.434 1.00 72.31 205 PHE A N 1
ATOM 1665 C CA . PHE A 1 205 ? 21.451 5.615 -37.405 1.00 72.31 205 PHE A CA 1
ATOM 1666 C C . PHE A 1 205 ? 21.113 6.821 -38.296 1.00 72.31 205 PHE A C 1
ATOM 1668 O O . PHE A 1 205 ? 21.045 6.682 -39.515 1.00 72.31 205 PHE A O 1
ATOM 1675 N N . PHE A 1 206 ? 20.968 8.017 -37.713 1.00 72.88 206 PHE A N 1
ATOM 1676 C CA . PHE A 1 206 ? 20.634 9.226 -38.478 1.00 72.88 206 PHE A CA 1
ATOM 1677 C C . PHE A 1 206 ? 21.810 9.812 -39.270 1.00 72.88 206 PHE A C 1
ATOM 1679 O O . PHE A 1 206 ? 21.588 10.409 -40.320 1.00 72.88 206 PHE A O 1
ATOM 1686 N N . ARG A 1 207 ? 23.053 9.685 -38.780 1.00 74.19 207 ARG A N 1
ATOM 1687 C CA . ARG A 1 207 ? 24.226 10.290 -39.441 1.00 74.19 207 ARG A CA 1
ATOM 1688 C C . ARG A 1 207 ? 24.922 9.369 -40.437 1.00 74.19 207 ARG A C 1
ATOM 1690 O O . ARG A 1 207 ? 25.357 9.848 -41.478 1.00 74.19 207 ARG A O 1
ATOM 1697 N N . VAL A 1 208 ? 25.082 8.083 -40.117 1.00 78.62 208 VAL A N 1
ATOM 1698 C CA . VAL A 1 208 ? 25.854 7.131 -40.934 1.00 78.62 208 VAL A CA 1
ATOM 1699 C C . VAL A 1 208 ? 25.209 5.733 -40.883 1.00 78.62 208 VAL A C 1
ATOM 1701 O O . VAL A 1 208 ? 25.664 4.863 -40.131 1.00 78.62 208 VAL A O 1
ATOM 1704 N N . PRO A 1 209 ? 24.190 5.467 -41.724 1.00 72.81 209 PRO A N 1
ATOM 1705 C CA . PRO A 1 209 ? 23.441 4.204 -41.705 1.00 72.81 209 PRO A CA 1
ATOM 1706 C C . PRO A 1 209 ? 24.320 2.960 -41.918 1.00 72.81 209 PRO A C 1
ATOM 1708 O O . PRO A 1 209 ? 24.150 1.941 -41.257 1.00 72.81 209 PRO A O 1
ATOM 1711 N N . ALA A 1 210 ? 25.340 3.062 -42.777 1.00 72.19 210 ALA A N 1
ATOM 1712 C CA . ALA A 1 210 ? 26.247 1.951 -43.077 1.00 72.19 210 ALA A CA 1
ATOM 1713 C C . ALA A 1 210 ? 27.165 1.559 -41.900 1.00 72.19 210 ALA A C 1
ATOM 1715 O O . ALA A 1 210 ? 27.584 0.406 -41.794 1.00 72.19 210 ALA A O 1
ATOM 1716 N N . ALA A 1 211 ? 27.497 2.507 -41.017 1.00 69.25 211 ALA A N 1
ATOM 1717 C CA . ALA A 1 211 ? 28.268 2.232 -39.805 1.00 69.25 211 ALA A CA 1
ATOM 1718 C C . ALA A 1 211 ? 27.364 1.682 -38.695 1.00 69.25 211 ALA A C 1
ATOM 1720 O O . ALA A 1 211 ? 27.772 0.776 -37.968 1.00 69.25 211 ALA A O 1
ATOM 1721 N N . TYR A 1 212 ? 26.124 2.175 -38.614 1.00 71.44 212 TYR A N 1
ATOM 1722 C CA . TYR A 1 212 ? 25.102 1.649 -37.712 1.00 71.44 212 TYR A CA 1
ATOM 1723 C C . TYR A 1 212 ? 24.857 0.154 -37.946 1.00 71.44 212 TYR A C 1
ATOM 1725 O O . TYR A 1 212 ? 24.976 -0.624 -37.004 1.00 71.44 212 TYR A O 1
ATOM 1733 N N . ASP A 1 213 ? 24.631 -0.272 -39.193 1.00 69.44 213 ASP A N 1
ATOM 1734 C CA . ASP A 1 213 ? 24.351 -1.682 -39.494 1.00 69.44 213 ASP A CA 1
ATOM 1735 C C . ASP A 1 213 ? 25.521 -2.614 -39.146 1.00 69.44 213 ASP A C 1
ATOM 1737 O O . ASP A 1 213 ? 25.305 -3.754 -38.738 1.00 69.44 213 ASP A O 1
ATOM 1741 N N . ARG A 1 214 ? 26.772 -2.149 -39.250 1.00 72.62 214 ARG A N 1
ATOM 1742 C CA . ARG A 1 214 ? 27.945 -2.951 -38.855 1.00 72.62 214 ARG A CA 1
ATOM 1743 C C . ARG A 1 214 ? 28.099 -3.062 -37.341 1.00 72.62 214 ARG A C 1
ATOM 1745 O O . ARG A 1 214 ? 28.515 -4.107 -36.852 1.00 72.62 214 ARG A O 1
ATOM 1752 N N . ILE A 1 215 ? 27.785 -1.996 -36.608 1.00 72.38 215 ILE A N 1
ATOM 1753 C CA . ILE A 1 215 ? 27.964 -1.924 -35.153 1.00 72.38 215 ILE A CA 1
ATOM 1754 C C . ILE A 1 215 ? 26.793 -2.601 -34.429 1.00 72.38 215 ILE A C 1
ATOM 1756 O O . ILE A 1 215 ? 27.019 -3.413 -33.534 1.00 72.38 215 ILE A O 1
ATOM 1760 N N . ALA A 1 216 ? 25.554 -2.337 -34.849 1.00 69.25 216 ALA A N 1
ATOM 1761 C CA . ALA A 1 216 ? 24.347 -2.918 -34.261 1.00 69.25 216 ALA A CA 1
ATOM 1762 C C . ALA A 1 216 ? 24.270 -4.443 -34.462 1.00 69.25 216 ALA A C 1
ATOM 1764 O O . ALA A 1 216 ? 23.816 -5.174 -33.579 1.00 69.25 216 ALA A O 1
ATOM 1765 N N . ASN A 1 217 ? 24.773 -4.949 -35.595 1.00 70.00 217 ASN A N 1
ATOM 1766 C CA . ASN A 1 217 ? 24.816 -6.387 -35.867 1.00 70.00 217 ASN A CA 1
ATOM 1767 C C . ASN A 1 217 ? 26.070 -7.085 -35.306 1.00 70.00 217 ASN A C 1
ATOM 1769 O O . ASN A 1 217 ? 26.218 -8.295 -35.477 1.00 70.00 217 ASN A O 1
ATOM 1773 N N . HIS A 1 218 ? 26.968 -6.362 -34.627 1.00 78.50 218 HIS A N 1
ATOM 1774 C CA . HIS A 1 218 ? 28.184 -6.956 -34.082 1.00 78.50 218 HIS A CA 1
ATOM 1775 C C . HIS A 1 218 ? 27.869 -7.842 -32.857 1.00 78.50 218 HIS A C 1
ATOM 1777 O O . HIS A 1 218 ? 27.296 -7.354 -31.876 1.00 78.50 218 HIS A O 1
ATOM 1783 N N . PRO A 1 219 ? 28.302 -9.119 -32.836 1.00 73.44 219 PRO A N 1
ATOM 1784 C CA . PRO A 1 219 ? 27.932 -10.073 -31.785 1.00 73.44 219 PRO A CA 1
ATOM 1785 C C . PRO A 1 219 ? 28.437 -9.666 -30.392 1.00 73.44 219 PRO A C 1
ATOM 1787 O O . PRO A 1 219 ? 27.754 -9.898 -29.396 1.00 73.44 219 PRO A O 1
ATOM 1790 N N . LEU A 1 220 ? 29.595 -8.994 -30.304 1.00 74.88 220 LEU A N 1
ATOM 1791 C CA . LEU A 1 220 ? 30.114 -8.481 -29.024 1.00 74.88 220 LEU A CA 1
ATOM 1792 C C . LEU A 1 220 ? 29.219 -7.400 -28.404 1.00 74.88 220 LEU A C 1
ATOM 1794 O O . LEU A 1 220 ? 29.040 -7.387 -27.188 1.00 74.88 220 LEU A O 1
ATOM 1798 N N . LEU A 1 221 ? 28.646 -6.506 -29.218 1.00 73.31 221 LEU A N 1
ATOM 1799 C CA . LEU A 1 221 ? 27.793 -5.430 -28.714 1.00 73.31 221 LEU A CA 1
ATOM 1800 C C . LEU A 1 221 ? 26.459 -5.991 -28.215 1.00 73.31 221 LEU A C 1
ATOM 1802 O O . LEU A 1 221 ? 26.004 -5.636 -27.131 1.00 73.31 221 LEU A O 1
ATOM 1806 N N . GLN A 1 222 ? 25.869 -6.917 -28.973 1.00 70.44 222 GLN A N 1
ATOM 1807 C CA . GLN A 1 222 ? 24.640 -7.605 -28.576 1.00 70.44 222 GLN A CA 1
ATOM 1808 C C . GLN A 1 222 ? 24.842 -8.390 -27.278 1.00 70.44 222 GLN A C 1
ATOM 1810 O O . GLN A 1 222 ? 24.036 -8.266 -26.357 1.00 70.44 222 GLN A O 1
ATOM 1815 N N . GLY A 1 223 ? 25.951 -9.129 -27.162 1.00 73.50 223 GLY A N 1
ATOM 1816 C CA . GLY A 1 223 ? 26.311 -9.835 -25.934 1.00 73.50 223 GLY A CA 1
ATOM 1817 C C . GLY A 1 223 ? 26.474 -8.890 -24.742 1.00 73.50 223 GLY A C 1
ATOM 1818 O O . GLY A 1 223 ? 25.898 -9.140 -23.684 1.00 73.50 223 GLY A O 1
ATOM 1819 N N . ALA A 1 224 ? 27.179 -7.768 -24.917 1.00 75.50 224 ALA A N 1
ATOM 1820 C CA . ALA A 1 224 ? 27.345 -6.765 -23.868 1.00 75.50 224 ALA A CA 1
ATOM 1821 C C . ALA A 1 224 ? 25.997 -6.173 -23.420 1.00 75.50 224 ALA A C 1
ATOM 1823 O O . ALA A 1 224 ? 25.721 -6.128 -22.221 1.00 75.50 224 ALA A O 1
ATOM 1824 N N . ILE A 1 225 ? 25.119 -5.783 -24.351 1.00 73.44 225 ILE A N 1
ATOM 1825 C CA . ILE A 1 225 ? 23.784 -5.248 -24.031 1.00 73.44 225 ILE A CA 1
ATOM 1826 C C . ILE A 1 225 ? 22.949 -6.288 -23.273 1.00 73.44 225 ILE A C 1
ATOM 1828 O O . ILE A 1 225 ? 22.364 -5.960 -22.242 1.00 73.44 225 ILE A O 1
ATOM 1832 N N . ILE A 1 226 ? 22.934 -7.547 -23.725 1.00 73.69 226 ILE A N 1
ATOM 1833 C CA . ILE A 1 226 ? 22.174 -8.629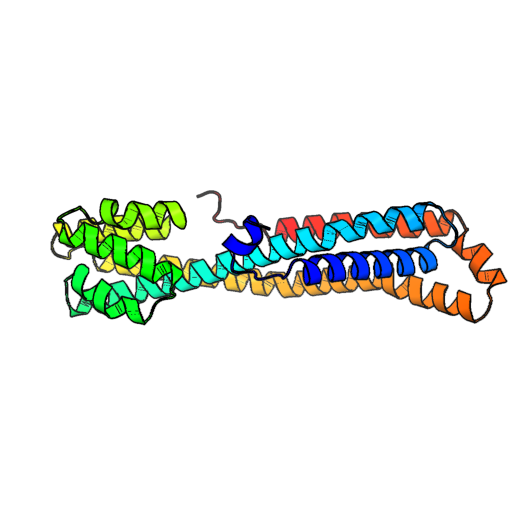 -23.077 1.00 73.69 226 ILE A CA 1
ATOM 1834 C C . ILE A 1 226 ? 22.693 -8.896 -21.657 1.00 73.69 226 ILE A C 1
ATOM 1836 O O . ILE A 1 226 ? 21.896 -8.992 -20.722 1.00 73.69 226 ILE A O 1
ATOM 1840 N N . ILE A 1 227 ? 24.012 -8.980 -21.463 1.00 75.69 227 ILE A N 1
ATOM 1841 C CA . ILE A 1 227 ? 24.622 -9.206 -20.142 1.00 75.69 227 ILE A CA 1
ATOM 1842 C C . ILE A 1 227 ? 24.299 -8.045 -19.196 1.00 75.69 227 ILE A C 1
ATOM 1844 O O . ILE A 1 227 ? 23.863 -8.270 -18.066 1.00 75.69 227 ILE A O 1
ATOM 1848 N N . THR A 1 228 ? 24.445 -6.805 -19.666 1.00 72.25 228 THR A N 1
ATOM 1849 C CA . THR A 1 228 ? 24.194 -5.607 -18.852 1.00 72.25 228 THR A CA 1
ATOM 1850 C C . THR A 1 228 ? 22.710 -5.483 -18.500 1.00 72.25 228 THR A C 1
ATOM 1852 O O . THR A 1 228 ? 22.373 -5.195 -17.353 1.00 72.25 228 THR A O 1
ATOM 1855 N N . ALA A 1 229 ? 21.809 -5.790 -19.440 1.00 71.50 229 ALA A N 1
ATOM 1856 C CA . ALA A 1 229 ? 20.371 -5.825 -19.192 1.00 71.50 229 ALA A CA 1
ATOM 1857 C C . ALA A 1 229 ? 19.992 -6.918 -18.180 1.00 71.50 229 ALA A C 1
ATOM 1859 O O . ALA A 1 229 ? 19.213 -6.666 -17.262 1.00 71.50 229 ALA A O 1
ATOM 1860 N N . THR A 1 230 ? 20.586 -8.109 -18.286 1.00 72.94 230 THR A N 1
ATOM 1861 C CA . THR A 1 230 ? 20.325 -9.219 -17.355 1.00 72.94 230 THR A CA 1
ATOM 1862 C C . THR A 1 230 ? 20.823 -8.887 -15.947 1.00 72.94 230 THR A C 1
ATOM 1864 O O . THR A 1 230 ? 20.102 -9.100 -14.972 1.00 72.94 230 THR A O 1
ATOM 1867 N N . LEU A 1 231 ? 22.016 -8.292 -15.823 1.00 74.12 231 LEU A N 1
ATOM 1868 C CA . LEU A 1 231 ? 22.554 -7.802 -14.550 1.00 74.12 231 LEU A CA 1
ATOM 1869 C C . LEU A 1 231 ? 21.694 -6.683 -13.953 1.00 74.12 231 LEU A C 1
ATOM 1871 O O . LEU A 1 231 ? 21.443 -6.678 -12.746 1.00 74.12 231 LEU A O 1
ATOM 1875 N N . ALA A 1 232 ? 21.196 -5.761 -14.776 1.00 72.19 232 ALA A N 1
ATOM 1876 C CA . ALA A 1 232 ? 20.301 -4.697 -14.333 1.00 72.19 232 ALA A CA 1
ATOM 1877 C C . ALA A 1 232 ? 18.952 -5.243 -13.842 1.00 72.19 232 ALA A C 1
ATOM 1879 O O . ALA A 1 232 ? 18.463 -4.821 -12.799 1.00 72.19 232 ALA A O 1
ATOM 1880 N N . VAL A 1 233 ? 18.370 -6.230 -14.529 1.00 72.62 233 VAL A N 1
ATOM 1881 C CA . VAL A 1 233 ? 17.128 -6.888 -14.089 1.00 72.62 233 VAL A CA 1
ATOM 1882 C C . VAL A 1 233 ? 17.357 -7.703 -12.812 1.00 72.62 233 VAL A C 1
ATOM 1884 O O . VAL A 1 233 ? 16.572 -7.615 -11.864 1.00 72.62 233 VAL A O 1
ATOM 1887 N N . TYR A 1 234 ? 18.452 -8.460 -12.731 1.00 73.56 234 TYR A N 1
ATOM 1888 C CA . TYR A 1 234 ? 18.797 -9.233 -11.536 1.00 73.56 234 TYR A CA 1
ATOM 1889 C C . TYR A 1 234 ? 19.028 -8.331 -10.315 1.00 73.56 234 TYR A C 1
ATOM 1891 O O . TYR A 1 234 ? 18.523 -8.589 -9.222 1.00 73.56 234 TYR A O 1
ATOM 1899 N N . SER A 1 235 ? 19.745 -7.227 -10.496 1.00 70.62 235 SER A N 1
ATOM 1900 C CA . SER A 1 235 ? 19.970 -6.264 -9.420 1.00 70.62 235 SER A CA 1
ATOM 1901 C C . SER A 1 235 ? 18.694 -5.504 -9.048 1.00 70.62 235 SER A C 1
ATOM 1903 O O . SER A 1 235 ? 18.407 -5.370 -7.862 1.00 70.62 235 SER A O 1
ATOM 1905 N N . ALA A 1 236 ? 17.860 -5.110 -10.015 1.00 68.50 236 ALA A N 1
ATOM 1906 C CA . ALA A 1 236 ? 16.568 -4.478 -9.748 1.00 68.50 236 ALA A CA 1
ATOM 1907 C C . ALA A 1 236 ? 15.624 -5.390 -8.945 1.00 68.50 236 ALA A C 1
ATOM 1909 O O . ALA A 1 236 ? 15.017 -4.938 -7.975 1.00 68.50 236 ALA A O 1
ATOM 1910 N N . THR A 1 237 ? 15.539 -6.681 -9.285 1.00 69.00 237 THR A N 1
ATOM 1911 C CA . THR A 1 237 ? 14.711 -7.653 -8.543 1.00 69.00 237 THR A CA 1
ATOM 1912 C C . THR A 1 237 ? 15.245 -7.917 -7.133 1.00 69.00 237 THR A C 1
ATOM 1914 O O . THR A 1 237 ? 14.466 -8.027 -6.184 1.00 69.00 237 THR A O 1
ATOM 1917 N N . ARG A 1 238 ? 16.570 -7.960 -6.948 1.00 69.12 238 ARG A N 1
ATOM 1918 C CA . ARG A 1 238 ? 17.197 -8.063 -5.620 1.00 69.12 238 ARG A CA 1
ATOM 1919 C C . ARG A 1 238 ? 16.945 -6.826 -4.764 1.00 69.12 238 ARG A C 1
ATOM 1921 O O . ARG A 1 238 ? 16.553 -6.973 -3.608 1.00 69.12 238 ARG A O 1
ATOM 1928 N N . VAL A 1 239 ? 17.114 -5.635 -5.331 1.00 69.00 239 VAL A N 1
ATOM 1929 C CA . VAL A 1 239 ? 16.818 -4.361 -4.661 1.00 69.00 239 VAL A CA 1
ATOM 1930 C C . VAL A 1 239 ? 15.338 -4.285 -4.298 1.00 69.00 239 VAL A C 1
ATOM 1932 O O . VAL A 1 239 ? 15.004 -3.876 -3.191 1.00 69.00 239 VAL A O 1
ATOM 1935 N N . GLU A 1 240 ? 14.443 -4.744 -5.173 1.00 66.19 240 GLU A N 1
ATOM 1936 C CA . GLU A 1 240 ? 13.016 -4.814 -4.874 1.00 66.19 240 GLU A CA 1
ATOM 1937 C C . GLU A 1 240 ? 12.708 -5.796 -3.737 1.00 66.19 240 GLU A C 1
ATOM 1939 O O . GLU A 1 240 ? 11.936 -5.462 -2.842 1.00 66.19 240 GLU A O 1
ATOM 1944 N N . LYS A 1 241 ? 13.346 -6.970 -3.710 1.00 65.88 241 LYS A N 1
ATOM 1945 C CA . LYS A 1 241 ? 13.160 -7.954 -2.635 1.00 65.88 241 LYS A CA 1
ATOM 1946 C C . LYS A 1 241 ? 13.656 -7.443 -1.279 1.00 65.88 241 LYS A C 1
ATOM 1948 O O . LYS A 1 241 ? 12.984 -7.662 -0.279 1.00 65.88 241 LYS A O 1
ATOM 1953 N N . ILE A 1 242 ? 14.796 -6.752 -1.247 1.00 64.19 242 ILE A N 1
ATOM 1954 C CA . ILE A 1 242 ? 15.359 -6.160 -0.020 1.00 64.19 242 ILE A CA 1
ATOM 1955 C C . ILE A 1 242 ? 14.512 -4.965 0.431 1.00 64.19 242 ILE A C 1
ATOM 1957 O O . ILE A 1 242 ? 14.179 -4.848 1.603 1.00 64.19 242 ILE A O 1
ATOM 1961 N N . SER A 1 243 ? 14.087 -4.114 -0.506 1.00 57.56 243 SER A N 1
ATOM 1962 C CA . SER A 1 243 ? 13.241 -2.951 -0.218 1.00 57.56 243 SER A CA 1
ATOM 1963 C C . SER A 1 243 ? 11.826 -3.325 0.229 1.00 57.56 243 SER A C 1
ATOM 1965 O O . SER A 1 243 ? 11.160 -2.524 0.883 1.00 57.56 243 SER A O 1
ATOM 1967 N N . ASN A 1 244 ? 11.342 -4.501 -0.166 1.00 55.75 244 ASN A N 1
ATOM 1968 C CA . ASN A 1 244 ? 10.030 -5.015 0.212 1.00 55.75 244 ASN A CA 1
ATOM 1969 C C . ASN A 1 244 ? 10.092 -5.965 1.409 1.00 55.75 244 ASN A C 1
ATOM 1971 O O . ASN A 1 244 ? 9.060 -6.526 1.769 1.00 55.75 244 ASN A O 1
ATOM 1975 N N . TYR A 1 245 ? 11.268 -6.162 2.009 1.00 53.41 245 TYR A N 1
ATOM 1976 C CA . TYR A 1 245 ? 11.387 -6.950 3.222 1.00 53.41 245 TYR A CA 1
ATOM 1977 C C . TYR A 1 245 ? 10.658 -6.220 4.349 1.00 53.41 245 TYR A C 1
ATOM 1979 O O . TYR A 1 245 ? 11.138 -5.217 4.872 1.00 53.41 245 TYR A O 1
ATOM 1987 N N . ASN A 1 246 ? 9.461 -6.704 4.675 1.00 53.00 246 ASN A N 1
ATOM 1988 C CA . ASN A 1 246 ? 8.707 -6.266 5.832 1.00 53.00 246 ASN A CA 1
ATOM 1989 C C . ASN A 1 246 ? 9.151 -7.130 7.023 1.00 53.00 246 ASN A C 1
ATOM 1991 O O . ASN A 1 246 ? 8.750 -8.295 7.093 1.00 53.00 246 ASN A O 1
ATOM 1995 N N . PRO A 1 247 ? 9.978 -6.614 7.951 1.00 51.66 247 PRO A N 1
ATOM 1996 C CA . PRO A 1 247 ? 10.474 -7.402 9.080 1.00 51.66 247 PRO A CA 1
ATOM 1997 C C . PRO A 1 247 ? 9.352 -7.907 10.007 1.00 51.66 247 PRO A C 1
ATOM 1999 O O . PRO A 1 247 ? 9.592 -8.801 10.814 1.00 51.66 247 PRO A O 1
ATOM 2002 N N . MET A 1 248 ? 8.130 -7.379 9.871 1.00 46.44 248 MET A N 1
ATOM 2003 C CA . MET A 1 248 ? 6.990 -7.669 10.744 1.00 46.44 248 MET A CA 1
ATOM 2004 C C . MET A 1 248 ? 6.066 -8.784 10.230 1.00 46.44 248 MET A C 1
ATOM 2006 O O . MET A 1 248 ? 5.164 -9.200 10.943 1.00 46.44 248 MET A O 1
ATOM 2010 N N . GLU A 1 249 ? 6.268 -9.317 9.019 1.00 44.38 249 GLU A N 1
ATOM 2011 C CA . GLU A 1 249 ? 5.378 -10.347 8.441 1.00 44.38 249 GLU A CA 1
ATOM 2012 C C . GLU A 1 249 ? 5.597 -11.757 9.044 1.00 44.38 249 GLU A C 1
ATOM 2014 O O . GLU A 1 249 ? 4.943 -12.719 8.649 1.00 44.38 249 GLU A O 1
ATOM 2019 N N . ARG A 1 250 ? 6.516 -11.896 10.015 1.00 33.00 250 ARG A N 1
ATOM 2020 C CA . ARG A 1 250 ? 6.890 -13.171 10.658 1.00 33.00 250 ARG A CA 1
ATOM 2021 C C . ARG A 1 250 ? 6.757 -13.213 12.190 1.00 33.00 250 ARG A C 1
ATOM 2023 O O . ARG A 1 250 ? 7.298 -14.143 12.786 1.00 33.00 250 ARG A O 1
ATOM 2030 N N . ARG A 1 251 ? 6.073 -12.261 12.839 1.00 35.41 251 ARG A N 1
ATOM 2031 C CA . ARG A 1 251 ? 5.841 -12.300 14.301 1.00 35.41 251 ARG A CA 1
ATOM 2032 C C . ARG A 1 251 ? 4.381 -12.107 14.711 1.00 35.41 251 ARG A C 1
ATOM 2034 O O . ARG A 1 251 ? 3.761 -11.073 14.394 1.00 35.41 251 ARG A O 1
#

Foldseek 3Di:
DVLCVVLVNPDDPVNVVVQLQVQLVVQLVLLCLQQPPDPVSNVSSVVSNCVVVVVSVVSVVVSLLVVLVLVLLVLVQQLVQCVPPVDNLVSLVVCLVVGDPVVNVLSVQLSVCVVVVHQQLVSNVVVCVVNVDPLSSVLSVLVSVCNVVVHPRSVVNVVSSVVSVVLSVVLVVLLVVLVVVLVVLLVVLCCVQRVVSSCVSVVCCVPPVPVSVVQSNDPVSVVVSVVSNVVSVVVNVVSVVVSPPDVPPPD

Mean predicted aligned error: 12.3 Å

Nearest PDB structures (foldseek):
  8i4v-assembly1_B  TM=3.590E-01  e=7.325E+00  Saccharomyces cerevisiae S288C
  6bl6-assembly1_A  TM=1.712E-01  e=6.691E+00  Salmonella enterica subsp. enterica serovar Typhimurium str. LT2

Sequence (251 aa):
MEEARKYEYRLTGIAYWSMTVLSGCFISFISYILLGRNPIAYALFFLGFGVPFLRLYVHKRKYRDILVDRIAIYMKSFISGLSVVNNPVKVLEEIKPLLDTDIQEEIDKAIKYLQNGMPITRAFKSMEEKYQFKQLKLFHELLEVAHTEGGGNFENLKDTVEDFEFQKLLNSELKTALVQGRRAFIQNAIIAVFLIPLVILGGLFFRVPAAYDRIANHPLLQGAIIITATLAVYSATRVEKISNYNPMERR

pLDDT: mean 73.33, std 11.17, range [33.0, 90.25]

Secondary structure (DSSP, 8-state):
-HHHHTTT----HHHHHHHHHHHHHHHHHHHHHHH-S-HHHHHGGGGGGGHHHHHHHHHHHHHHHHHHHHHHHHHHHHHHHHHHH--HHHHHHHHGGGS-HHHHHHHHHHHHHHHTT--HHHHTHHHHHHH--HHHHHHHHHHHHHHHTTSTTHHHHHHHHHHHHHHHHHHHHHHHHHHHHHHHHHHHHHIIIIIHHHHHHHHHHHH-HHHHHHHHT-HHHHHHHHHHHHHHHHHHHHHHHHHT--TTTT-

Solvent-accessible surface area (backbone atoms only — not comparable to full-atom values): 13644 Å² total; per-residue (Å²): 111,71,71,42,57,76,66,75,47,86,68,52,70,66,60,53,53,52,50,35,52,52,46,14,52,51,48,23,52,53,31,34,61,59,44,34,98,41,75,66,22,61,59,46,28,64,59,22,68,50,54,63,57,54,51,50,53,53,48,56,52,52,50,53,55,52,48,53,53,55,50,51,50,50,54,52,52,43,52,60,35,35,78,72,67,74,36,73,62,62,27,51,64,68,48,38,84,80,48,58,70,82,55,36,59,47,48,56,51,22,44,53,32,43,76,70,70,42,58,55,52,68,30,43,41,68,52,41,71,72,68,68,46,70,66,60,47,52,46,38,49,44,48,37,50,19,65,76,65,75,52,82,37,54,64,63,47,49,51,54,51,51,51,52,51,50,52,51,49,54,51,50,51,53,48,54,62,43,46,56,58,48,49,53,51,52,50,50,45,47,41,65,62,50,48,52,52,43,54,55,42,46,52,30,46,76,75,40,53,78,58,30,58,57,53,3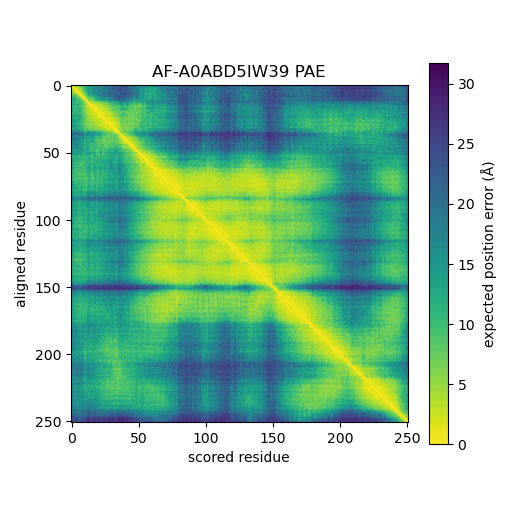5,66,29,67,69,54,50,50,50,53,52,52,50,47,50,52,44,51,53,49,51,53,50,52,48,55,62,69,62,61,62,88,68,85,82,119